Protein AF-R1BG78-F1 (afdb_monomer)

Radius of gyration: 49.99 Å; Cα contacts (8 Å, |Δi|>4): 21; chains: 1; bounding box: 81×42×144 Å

pLDDT: mean 73.18, std 19.51, range [38.97, 98.62]

Solvent-accessible surface area (backbone atoms only — not comparable to full-atom values): 14019 Å² total; per-residue (Å²): 135,70,66,63,62,53,50,54,51,40,67,69,35,78,85,40,88,59,24,62,39,66,74,66,72,42,91,69,84,75,72,72,58,74,68,55,55,68,60,35,55,73,73,79,47,49,63,71,60,48,59,59,47,40,77,74,41,48,73,60,44,52,53,52,50,50,54,51,52,49,52,50,47,63,72,46,43,59,64,53,50,51,54,52,51,52,54,50,52,53,51,51,53,52,49,52,52,52,50,52,52,51,53,49,52,53,49,54,52,50,49,53,52,50,51,51,52,51,51,49,57,50,51,53,51,52,52,55,52,50,51,52,51,50,54,51,56,50,53,54,49,51,54,54,52,51,52,51,52,50,58,71,68,59,64,84,77,75,87,74,82,90,79,81,89,83,92,82,90,82,81,87,83,80,90,77,83,84,79,80,76,88,77,86,81,77,87,80,86,77,76,87,80,93,74,93,72,84,82,75,73,83,74,84,79,77,86,80,76,88,82,77,89,79,85,77,86,77,132

Sequence (219 aa):
GEGESDLLTILSDASSPQFCRYISGSSSTAVPSAGTCGWLDGRVIDQEQCQAEFCASGAEGYLTFIEELVAWMQRNALPFGAALSVIVLVQCVALANAWQLRRRFQQEGRELRARKRRKQRRDDRRHDDEIRRRRRREAERLRREEGRAYERTASPVQAAPDSDSTRAPTRTPTRTPTRTPTRTPTRTSTRSRAAGGEYVSPGVARAREARGDKVAMAV

Organism: Emiliania huxleyi (NCBI:txid2903)

Secondary structure (DSSP, 8-state):
--HHHHHHHHHH-TTSTTHHHHHH------PPPHHHHHHHTTTT--HHHHHHHHHHHHHHHHHHHHHHHHHHHHHHHHHHHHHHHHHHHHHHHHHHHHHHHHHHHHHHHHHHHHHHHHHHHHHHHHHHHHHHHHHHHHHHHHHHHHHHHHHHH-----------------------------------------------PPP----------------

Structure (mmCIF, N/CA/C/O backbone):
data_AF-R1BG78-F1
#
_entry.id   AF-R1BG78-F1
#
loop_
_atom_site.group_PDB
_atom_site.id
_atom_site.type_symbol
_atom_site.label_atom_id
_atom_site.label_alt_id
_atom_site.label_comp_id
_atom_site.label_asym_id
_atom_site.label_entity_id
_atom_site.label_seq_id
_atom_site.pdbx_PDB_ins_code
_atom_site.Cartn_x
_atom_site.Cartn_y
_atom_site.Cartn_z
_atom_site.occupancy
_atom_site.B_iso_or_equiv
_atom_site.auth_seq_id
_atom_site.auth_comp_id
_atom_site.auth_asym_id
_atom_site.auth_atom_id
_atom_site.pdbx_PDB_model_num
ATOM 1 N N . GLY A 1 1 ? -22.988 -37.093 52.681 1.00 49.66 1 GLY A N 1
ATOM 2 C CA . GLY A 1 1 ? -23.576 -35.762 52.474 1.00 49.66 1 GLY A CA 1
ATOM 3 C C . GLY A 1 1 ? -22.822 -34.724 53.272 1.00 49.66 1 GLY A C 1
ATOM 4 O O . GLY A 1 1 ? -23.447 -34.047 54.062 1.00 49.66 1 GLY A O 1
ATOM 5 N N . GLU A 1 2 ? -21.504 -34.614 53.076 1.00 56.28 2 GLU A N 1
ATOM 6 C CA . GLU A 1 2 ? -20.662 -33.616 53.767 1.00 56.28 2 GLU A CA 1
ATOM 7 C C . GLU A 1 2 ? -20.274 -32.438 52.852 1.00 56.28 2 GLU A C 1
ATOM 9 O O . GLU A 1 2 ? -19.983 -31.357 53.342 1.00 56.28 2 GLU A O 1
ATOM 14 N N . GLY A 1 3 ? -20.338 -32.596 51.522 1.00 60.78 3 GLY A N 1
ATOM 15 C CA . GLY A 1 3 ? -19.937 -31.538 50.581 1.00 60.78 3 GLY A CA 1
ATOM 16 C C . GLY A 1 3 ? -20.990 -30.457 50.302 1.00 60.78 3 GLY A C 1
ATOM 17 O O . GLY A 1 3 ? -20.638 -29.365 49.871 1.00 60.78 3 GLY A O 1
ATOM 18 N N . GLU A 1 4 ? -22.276 -30.730 50.537 1.00 63.47 4 GLU A N 1
ATOM 19 C CA . GLU A 1 4 ? -23.360 -29.778 50.231 1.00 63.47 4 GLU A CA 1
ATOM 20 C C . GLU A 1 4 ? -23.467 -28.671 51.291 1.00 63.47 4 GLU A C 1
ATOM 22 O O . GLU A 1 4 ? -23.704 -27.510 50.964 1.00 63.47 4 GLU A O 1
ATOM 27 N N . SER A 1 5 ? -23.187 -29.012 52.552 1.00 65.56 5 SER A N 1
ATOM 28 C CA . SER A 1 5 ? -23.088 -28.070 53.669 1.00 65.56 5 SER A CA 1
ATOM 29 C C . SER A 1 5 ? -21.889 -27.129 53.541 1.00 65.56 5 SER A C 1
ATOM 31 O O . SER A 1 5 ? -22.035 -25.935 53.797 1.00 65.56 5 SER A O 1
ATOM 33 N N . ASP A 1 6 ? -20.734 -27.618 53.080 1.00 71.94 6 ASP A N 1
ATOM 34 C CA . ASP A 1 6 ? -19.560 -26.766 52.835 1.00 71.94 6 ASP A CA 1
ATOM 35 C C . ASP A 1 6 ? -19.803 -25.797 51.676 1.00 71.94 6 ASP A C 1
ATOM 37 O O . ASP A 1 6 ? -19.424 -24.630 51.749 1.00 71.94 6 ASP A O 1
ATOM 41 N N . LEU A 1 7 ? -20.494 -26.243 50.625 1.00 75.19 7 LEU A N 1
ATOM 42 C CA . LEU A 1 7 ? -20.791 -25.406 49.467 1.00 75.19 7 LEU A CA 1
ATOM 43 C C . LEU A 1 7 ? -21.798 -24.302 49.815 1.00 75.19 7 LEU A C 1
ATOM 45 O O . LEU A 1 7 ? -21.575 -23.146 49.462 1.00 75.19 7 LEU A O 1
ATOM 49 N N . LEU A 1 8 ? -22.861 -24.624 50.559 1.00 76.31 8 LEU A N 1
ATOM 50 C CA . LEU A 1 8 ? -23.809 -23.626 51.067 1.00 76.31 8 LEU A CA 1
ATOM 51 C C . LEU A 1 8 ? -23.144 -22.630 52.024 1.00 76.31 8 LEU A C 1
ATOM 53 O O . LEU A 1 8 ? -23.441 -21.442 51.953 1.00 76.31 8 LEU A O 1
ATOM 57 N N . THR A 1 9 ? -22.206 -23.084 52.858 1.00 74.38 9 THR A N 1
ATOM 58 C CA . THR A 1 9 ? -21.464 -22.205 53.776 1.00 74.38 9 THR A CA 1
ATOM 59 C C . THR A 1 9 ? -20.536 -21.260 53.006 1.00 74.38 9 THR A C 1
ATOM 61 O O . THR A 1 9 ? -20.549 -20.054 53.243 1.00 74.38 9 THR A O 1
ATOM 64 N N . ILE A 1 10 ? -19.807 -21.773 52.007 1.00 70.06 10 ILE A N 1
ATOM 65 C CA . ILE A 1 10 ? -18.935 -20.978 51.126 1.00 70.06 10 ILE A CA 1
ATOM 66 C C . ILE A 1 10 ? -19.740 -19.981 50.280 1.00 70.06 10 ILE A C 1
ATOM 68 O O . ILE A 1 10 ? -19.273 -18.869 50.060 1.00 70.06 10 ILE A O 1
ATOM 72 N N . LEU A 1 11 ? -20.938 -20.353 49.813 1.00 75.25 11 LEU A N 1
ATOM 73 C CA . LEU A 1 11 ? -21.835 -19.452 49.079 1.00 75.25 11 LEU A CA 1
ATOM 74 C C . LEU A 1 11 ? -22.559 -18.449 49.987 1.00 75.25 11 LEU A C 1
ATOM 76 O O . LEU A 1 11 ? -22.993 -17.410 49.502 1.00 75.25 11 LEU A O 1
ATOM 80 N N . SER A 1 12 ? -22.699 -18.739 51.281 1.00 75.12 12 SER A N 1
ATOM 81 C CA . SER A 1 12 ? -23.271 -17.796 52.247 1.00 75.12 12 SER A CA 1
ATOM 82 C C . SER A 1 12 ? -22.264 -16.748 52.728 1.00 75.12 12 SER A C 1
ATOM 84 O O . SER A 1 12 ? -22.662 -15.650 53.107 1.00 75.12 12 SER A O 1
ATOM 86 N N . ASP A 1 13 ? -20.966 -17.060 52.671 1.00 69.88 13 ASP A N 1
ATOM 87 C CA . ASP A 1 13 ? -19.891 -16.143 53.034 1.00 69.88 13 ASP A CA 1
ATOM 88 C C . ASP A 1 13 ? -19.227 -15.542 51.785 1.00 69.88 13 ASP A C 1
ATOM 90 O O . ASP A 1 13 ? -18.273 -16.088 51.218 1.00 69.88 13 ASP A O 1
ATOM 94 N N . ALA A 1 14 ? -19.724 -14.368 51.386 1.00 65.75 14 ALA A N 1
ATOM 95 C CA . ALA A 1 14 ? -19.194 -13.589 50.267 1.00 65.75 14 ALA A CA 1
ATOM 96 C C . ALA A 1 14 ? -17.756 -13.086 50.495 1.00 65.75 14 ALA A C 1
ATOM 98 O O . ALA A 1 14 ? -17.073 -12.728 49.535 1.00 65.75 14 ALA A O 1
ATOM 99 N N . SER A 1 15 ? -17.277 -13.075 51.745 1.00 62.88 15 SER A N 1
ATOM 100 C CA . SER A 1 15 ? -15.892 -12.719 52.067 1.00 62.88 15 SER A CA 1
ATOM 101 C C . SER A 1 15 ? -14.922 -13.882 51.854 1.00 62.88 15 SER A C 1
ATOM 103 O O . SER A 1 15 ? -13.703 -13.683 51.814 1.00 62.88 15 SER A O 1
ATOM 105 N N . SER A 1 16 ? -15.444 -15.101 51.674 1.00 68.25 16 SER A N 1
ATOM 106 C CA . SER A 1 16 ? -14.598 -16.267 51.497 1.00 68.25 16 SER A CA 1
ATOM 107 C C . SER A 1 16 ? -13.833 -16.180 50.165 1.00 68.25 16 SER A C 1
ATOM 109 O O . SER A 1 16 ? -14.407 -15.903 49.107 1.00 68.25 16 SER A O 1
ATOM 111 N N . PRO A 1 17 ? -12.524 -16.488 50.148 1.00 65.56 17 PRO A N 1
ATOM 112 C CA . PRO A 1 17 ? -11.721 -16.438 48.923 1.00 65.56 17 PRO A CA 1
ATOM 113 C C . PRO A 1 17 ? -12.168 -17.468 47.871 1.00 65.56 17 PRO A C 1
ATOM 115 O O . PRO A 1 17 ? -11.753 -17.400 46.714 1.00 65.56 17 PRO A O 1
ATOM 118 N N . GLN A 1 18 ? -13.005 -18.436 48.261 1.00 68.31 18 GLN A N 1
ATOM 119 C CA . GLN A 1 18 ? -13.571 -19.447 47.370 1.00 68.31 18 GLN A CA 1
ATOM 120 C C . GLN A 1 18 ? -14.909 -19.015 46.753 1.00 68.31 18 GLN A C 1
ATOM 122 O O . GLN A 1 18 ? -15.284 -19.567 45.717 1.00 68.31 18 GLN A O 1
ATOM 127 N N . PHE A 1 19 ? -15.591 -18.008 47.309 1.00 69.50 19 PHE A N 1
ATOM 128 C CA . PHE A 1 19 ? -16.873 -17.507 46.806 1.00 69.50 19 PHE A CA 1
ATOM 129 C C . PHE A 1 19 ? -16.783 -17.083 45.333 1.00 69.50 19 PHE A C 1
ATOM 131 O O . PHE A 1 19 ? -17.491 -17.613 44.474 1.00 69.50 19 PHE A O 1
ATOM 138 N N . CYS A 1 20 ? -15.822 -16.211 45.002 1.00 64.31 20 CYS A N 1
ATOM 139 C CA . CYS A 1 20 ? -15.606 -15.734 43.632 1.00 64.31 20 CYS A CA 1
ATOM 140 C C . CYS A 1 20 ? -15.282 -16.867 42.650 1.00 64.31 20 CYS A C 1
ATOM 142 O O . CYS A 1 20 ? -15.668 -16.811 41.481 1.00 64.31 20 CYS A O 1
ATOM 144 N N . ARG A 1 21 ? -14.586 -17.910 43.111 1.00 66.88 21 ARG A N 1
ATOM 145 C CA . ARG A 1 21 ? -14.239 -19.073 42.287 1.00 66.88 21 ARG A CA 1
ATOM 146 C C . ARG A 1 21 ? -15.476 -19.904 41.946 1.00 66.88 21 ARG A C 1
ATOM 148 O O . ARG A 1 21 ? -15.614 -20.335 40.804 1.00 66.88 21 ARG A O 1
ATOM 155 N N . TYR A 1 22 ? -16.368 -20.103 42.915 1.00 69.38 22 TYR A N 1
ATOM 156 C CA . TYR A 1 22 ? -17.606 -20.857 42.722 1.00 69.38 22 TYR A CA 1
ATOM 157 C C . TYR A 1 22 ? -18.641 -20.096 41.887 1.00 69.38 22 TYR A C 1
ATOM 159 O O . TYR A 1 22 ? -19.239 -20.696 40.999 1.00 69.38 22 TYR A O 1
ATOM 167 N N . ILE A 1 23 ? -18.812 -18.785 42.101 1.00 66.44 23 ILE A N 1
ATOM 168 C CA . ILE A 1 23 ? -19.788 -17.986 41.338 1.00 66.44 23 ILE A CA 1
ATOM 169 C C . ILE A 1 23 ? -19.323 -17.712 39.905 1.00 66.44 23 ILE A C 1
ATOM 171 O O . ILE A 1 23 ? -20.115 -17.815 38.972 1.00 66.44 23 ILE A O 1
ATOM 175 N N . SER A 1 24 ? -18.046 -17.382 39.694 1.00 67.88 24 SER A N 1
ATOM 176 C CA . SER A 1 24 ? -17.564 -17.056 38.343 1.00 67.88 24 SER A CA 1
ATOM 177 C C . SER A 1 24 ? -17.370 -18.284 37.447 1.00 67.88 24 SER A C 1
ATOM 179 O O . SER A 1 24 ? -17.194 -18.129 36.239 1.00 67.88 24 SER A O 1
ATOM 181 N N . GLY A 1 25 ? -17.313 -19.495 38.021 1.00 64.31 25 GLY A N 1
ATOM 182 C CA . GLY A 1 25 ? -16.938 -20.723 37.307 1.00 64.31 25 GLY A CA 1
ATOM 183 C C . GLY A 1 25 ? -15.512 -20.700 36.730 1.00 64.31 25 GLY A C 1
ATOM 184 O O . GLY A 1 25 ? -15.090 -21.642 36.060 1.00 64.31 25 GLY A O 1
ATOM 185 N N . SER A 1 26 ? -14.756 -19.630 36.984 1.00 61.41 26 SER A N 1
ATOM 186 C CA . SER A 1 26 ? -13.396 -19.422 36.515 1.00 61.41 26 SER A CA 1
ATOM 187 C C . SER A 1 26 ? -12.424 -19.894 37.591 1.00 61.41 26 SER A C 1
ATOM 189 O O . SER A 1 26 ? -12.376 -19.360 38.697 1.00 61.41 26 SER A O 1
ATOM 191 N N . SER A 1 27 ? -11.570 -20.863 37.255 1.00 59.41 27 SER A N 1
ATOM 192 C CA . SER A 1 27 ? -10.418 -21.225 38.092 1.00 59.41 27 SER A CA 1
ATOM 193 C C . SER A 1 27 ? -9.288 -20.189 38.030 1.00 59.41 27 SER A C 1
ATOM 195 O O . SER A 1 27 ? -8.240 -20.394 38.641 1.00 59.41 27 SER A O 1
ATOM 197 N N . SER A 1 28 ? -9.456 -19.124 37.241 1.00 53.84 28 SER A N 1
ATOM 198 C CA . SER A 1 28 ? -8.432 -18.117 37.001 1.00 53.84 28 SER A CA 1
ATOM 199 C C . SER A 1 28 ? -8.538 -17.009 38.042 1.00 53.84 28 SER A C 1
ATOM 201 O O . SER A 1 28 ? -9.479 -16.220 38.036 1.00 53.84 28 SER A O 1
ATOM 203 N N . THR A 1 29 ? -7.536 -16.928 38.914 1.00 55.31 29 THR A N 1
ATOM 204 C CA . THR A 1 29 ? -7.311 -15.829 39.866 1.00 55.31 29 THR A CA 1
ATOM 205 C C . THR A 1 29 ? -6.583 -14.666 39.189 1.00 55.31 29 THR A C 1
ATOM 207 O O . THR A 1 29 ? -5.665 -14.082 39.764 1.00 55.31 29 THR A O 1
ATOM 210 N N . ALA A 1 30 ? -6.904 -14.386 37.923 1.00 51.00 30 ALA A N 1
ATOM 211 C CA . ALA A 1 30 ? -6.299 -13.289 37.186 1.00 51.00 30 ALA A CA 1
ATOM 212 C C . ALA A 1 30 ? -6.765 -11.976 37.817 1.00 51.00 30 ALA A C 1
ATOM 214 O O . ALA A 1 30 ? -7.844 -11.471 37.515 1.00 51.00 30 ALA A O 1
ATOM 215 N N . VAL A 1 31 ? -5.955 -11.463 38.742 1.00 55.66 31 VAL A N 1
ATOM 216 C CA . VAL A 1 31 ? -6.195 -10.178 39.385 1.00 55.66 31 VAL A CA 1
ATOM 217 C C . VAL A 1 31 ? -6.076 -9.116 38.290 1.00 55.66 31 VAL A C 1
ATOM 219 O O . VAL A 1 31 ? -5.034 -9.055 37.624 1.00 55.66 31 VAL A O 1
ATOM 222 N N . PRO A 1 32 ? -7.126 -8.316 38.036 1.00 58.31 32 PRO A N 1
ATOM 223 C CA . PRO A 1 32 ? -7.025 -7.219 37.088 1.00 58.31 32 PRO A CA 1
ATOM 224 C C . PRO A 1 32 ? -5.882 -6.287 37.507 1.00 58.31 32 PRO A C 1
ATOM 226 O O . PRO A 1 32 ? -5.549 -6.174 38.688 1.00 58.31 32 PRO A O 1
ATOM 229 N N . SER A 1 33 ? -5.236 -5.639 36.534 1.00 63.16 33 SER A N 1
ATOM 230 C CA . SER A 1 33 ? -4.136 -4.720 36.839 1.00 63.16 33 SER A CA 1
ATOM 231 C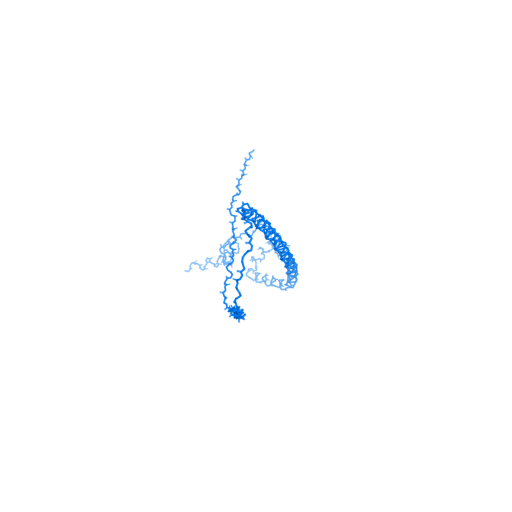 C . SER A 1 33 ? -4.620 -3.647 37.819 1.00 63.16 33 SER A C 1
ATOM 233 O O . SER A 1 33 ? -5.760 -3.194 37.710 1.00 63.16 33 SER A O 1
ATOM 235 N N . ALA A 1 34 ? -3.767 -3.222 38.758 1.00 57.31 34 ALA A N 1
ATOM 236 C CA . ALA A 1 34 ? -4.148 -2.287 39.825 1.00 57.31 34 ALA A CA 1
ATOM 237 C C . ALA A 1 34 ? -4.832 -1.001 39.305 1.00 57.31 34 ALA A C 1
ATOM 239 O O . ALA A 1 34 ? -5.704 -0.445 39.966 1.00 57.31 34 ALA A O 1
ATOM 240 N N . GLY A 1 35 ? -4.495 -0.565 38.084 1.00 53.41 35 GLY A N 1
ATOM 241 C CA . GLY A 1 35 ? -5.128 0.588 37.435 1.00 53.41 35 GLY A CA 1
ATOM 242 C C . GLY A 1 35 ? -6.570 0.359 36.964 1.00 53.41 35 GLY A C 1
ATOM 243 O O . GLY A 1 35 ? -7.298 1.325 36.770 1.00 53.41 35 GLY A O 1
ATOM 244 N N . THR A 1 36 ? -7.002 -0.891 36.794 1.00 58.19 36 THR A N 1
ATOM 245 C CA . THR A 1 36 ? -8.380 -1.224 36.403 1.00 58.19 36 THR A CA 1
ATOM 246 C C . THR A 1 36 ? -9.330 -1.004 37.576 1.00 58.19 36 THR A C 1
ATOM 248 O O . THR A 1 36 ? -10.356 -0.357 37.398 1.00 58.19 36 THR A O 1
ATOM 251 N N . CYS A 1 37 ? -8.962 -1.450 38.784 1.00 58.25 37 CYS A N 1
ATOM 252 C CA . CYS A 1 37 ? -9.764 -1.201 39.984 1.00 58.25 37 CYS A CA 1
ATOM 253 C C . CYS A 1 37 ? -9.865 0.302 40.270 1.00 58.25 37 CYS A C 1
ATOM 255 O O . CYS A 1 37 ? -10.971 0.808 40.383 1.00 58.25 37 CYS A O 1
ATOM 257 N N . GLY A 1 38 ? -8.751 1.044 40.226 1.00 60.34 38 GLY A N 1
ATOM 258 C CA . GLY A 1 38 ? -8.774 2.500 40.438 1.00 60.34 38 GLY A CA 1
ATOM 259 C C . GLY A 1 38 ? -9.542 3.300 39.374 1.00 60.34 38 GLY A C 1
ATOM 260 O O . GLY A 1 38 ? -9.946 4.429 39.628 1.00 60.34 38 GLY A O 1
ATOM 261 N N . TRP A 1 39 ? -9.763 2.742 38.178 1.00 66.81 39 TRP A N 1
ATOM 262 C CA . TRP A 1 39 ? -10.633 3.364 37.173 1.00 66.81 39 TRP A CA 1
ATOM 263 C C . TRP A 1 39 ? -12.122 3.098 37.437 1.00 66.81 39 TRP A C 1
ATOM 265 O O . TRP A 1 39 ? -12.955 3.935 37.082 1.00 66.81 39 TRP A O 1
ATOM 275 N N . LEU A 1 40 ? -12.459 1.948 38.032 1.00 58.19 40 LEU A N 1
ATOM 276 C CA . LEU A 1 40 ? -13.834 1.579 38.380 1.00 58.19 40 LEU A CA 1
ATOM 277 C C . LEU A 1 40 ? -14.316 2.208 39.696 1.00 58.19 40 LEU A C 1
ATOM 279 O O . LEU A 1 40 ? -15.490 2.588 39.745 1.00 58.19 40 LEU A O 1
ATOM 283 N N . ASP A 1 41 ? -13.414 2.351 40.676 1.00 61.94 41 ASP A N 1
ATOM 284 C CA . ASP A 1 41 ? -13.611 2.763 42.084 1.00 61.94 41 ASP A CA 1
ATOM 285 C C . ASP A 1 41 ? -14.035 4.239 42.268 1.00 61.94 41 ASP A C 1
ATOM 287 O O . ASP A 1 41 ? -13.512 4.992 43.074 1.00 61.94 41 ASP A O 1
ATOM 291 N N . GLY A 1 42 ? -14.950 4.709 41.427 1.00 60.00 42 GLY A N 1
ATOM 292 C CA . GLY A 1 42 ? -15.421 6.096 41.426 1.00 60.00 42 GLY A CA 1
ATOM 293 C C . GLY A 1 42 ? -16.170 6.503 40.160 1.00 60.00 42 GLY A C 1
ATOM 294 O O . GLY A 1 42 ? -16.743 7.589 40.102 1.00 60.00 42 GLY A O 1
ATOM 295 N N . ARG A 1 43 ? -16.188 5.651 39.124 1.00 63.75 43 ARG A N 1
ATOM 296 C CA . ARG A 1 43 ? -17.008 5.870 37.918 1.00 63.75 43 ARG A CA 1
ATOM 297 C C . ARG A 1 43 ? -18.205 4.947 37.798 1.00 63.75 43 ARG A C 1
ATOM 299 O O . ARG A 1 43 ? -19.165 5.333 37.136 1.00 63.75 43 ARG A O 1
ATOM 306 N N . VAL A 1 44 ? -18.113 3.734 38.335 1.00 60.53 44 VAL A N 1
ATOM 307 C CA . VAL A 1 44 ? -19.134 2.702 38.110 1.00 60.53 44 VAL A CA 1
ATOM 308 C C . VAL A 1 44 ? -19.574 2.061 39.418 1.00 60.53 44 VAL A C 1
ATOM 310 O O . VAL A 1 44 ? -20.763 1.818 39.576 1.00 60.53 44 VAL A O 1
ATOM 313 N N . ILE A 1 45 ? -18.648 1.793 40.343 1.00 60.09 45 ILE A N 1
ATOM 314 C CA . ILE A 1 45 ? -18.949 1.127 41.614 1.00 60.09 45 ILE A CA 1
ATOM 315 C C . ILE A 1 45 ? -18.029 1.710 42.682 1.00 60.09 45 ILE A C 1
ATOM 317 O O . ILE A 1 45 ? -16.818 1.731 42.484 1.00 60.09 45 ILE A O 1
ATOM 321 N N . ASP A 1 46 ? -18.603 2.183 43.781 1.00 65.06 46 ASP A N 1
ATOM 322 C CA . ASP A 1 46 ? -17.860 2.616 44.962 1.00 65.06 46 ASP A CA 1
ATOM 323 C C . ASP A 1 46 ? -17.598 1.376 45.829 1.00 65.06 46 ASP A C 1
ATOM 325 O O . ASP A 1 46 ? -18.537 0.702 46.270 1.00 65.06 46 ASP A O 1
ATOM 329 N N . GLN A 1 47 ? -16.332 0.974 45.960 1.00 62.44 47 GLN A N 1
ATOM 330 C CA . GLN A 1 47 ? -15.986 -0.345 46.487 1.00 62.44 47 GLN A CA 1
ATOM 331 C C . GLN A 1 47 ? -16.423 -0.529 47.949 1.00 62.44 47 GLN A C 1
ATOM 333 O O . GLN A 1 47 ? -16.863 -1.623 48.314 1.00 62.44 47 GLN A O 1
ATOM 338 N N . GLU A 1 48 ? -16.348 0.517 48.776 1.00 65.56 48 GLU A N 1
ATOM 339 C CA . GLU A 1 48 ? -16.778 0.451 50.181 1.00 65.56 48 GLU A CA 1
ATOM 340 C C . GLU A 1 48 ? -18.299 0.294 50.302 1.00 65.56 48 GLU A C 1
ATOM 342 O O . GLU A 1 48 ? -18.784 -0.535 51.076 1.00 65.56 48 GLU A O 1
ATOM 347 N N . GLN A 1 49 ? -19.056 1.027 49.485 1.00 60.19 49 GLN A N 1
ATOM 348 C CA . GLN A 1 49 ? -20.515 0.913 49.418 1.00 60.19 49 GLN A CA 1
ATOM 349 C C . GLN A 1 49 ? -20.948 -0.453 48.885 1.00 60.19 49 GLN A C 1
ATOM 351 O O . GLN A 1 49 ? -21.833 -1.086 49.457 1.00 60.19 49 GLN A O 1
ATOM 356 N N . CYS A 1 50 ? -20.259 -0.962 47.862 1.00 61.22 50 CYS A N 1
ATOM 357 C CA . CYS A 1 50 ? -20.513 -2.289 47.321 1.00 61.22 50 CYS A CA 1
ATOM 358 C C . CYS A 1 50 ? -20.267 -3.379 48.368 1.00 61.22 50 CYS A C 1
ATOM 360 O O . CYS A 1 50 ? -21.078 -4.287 48.487 1.00 61.22 50 CYS A O 1
ATOM 362 N N . GLN A 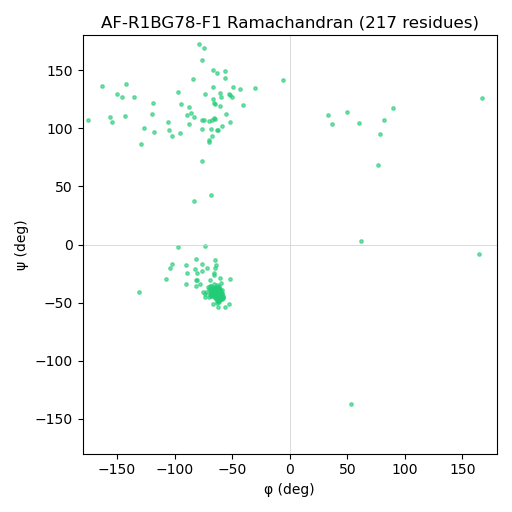1 51 ? -19.188 -3.315 49.151 1.00 61.47 51 GLN A N 1
ATOM 363 C CA . GLN A 1 51 ? -18.938 -4.320 50.192 1.00 61.47 51 GLN A CA 1
ATOM 364 C C . GLN A 1 51 ? -19.980 -4.267 51.317 1.00 61.47 51 GLN A C 1
ATOM 366 O O . GLN A 1 51 ? -20.397 -5.315 51.814 1.00 61.47 51 GLN A O 1
ATOM 371 N N . ALA A 1 52 ? -20.432 -3.069 51.693 1.00 60.38 52 ALA A N 1
ATOM 372 C CA . ALA A 1 52 ? -21.451 -2.890 52.722 1.00 60.38 52 ALA A CA 1
ATOM 373 C C . ALA A 1 52 ? -22.841 -3.370 52.263 1.00 60.38 52 ALA A C 1
ATOM 375 O O . ALA A 1 52 ? -23.524 -4.088 52.995 1.00 60.38 52 ALA A O 1
ATOM 376 N N . GLU A 1 53 ? -23.254 -3.018 51.044 1.00 59.25 53 GLU A N 1
ATOM 377 C CA . GLU A 1 53 ? -24.578 -3.354 50.515 1.00 59.25 53 GLU A CA 1
ATOM 378 C C . GLU A 1 53 ? -24.661 -4.777 49.963 1.00 59.25 53 GLU A C 1
ATOM 380 O O . GLU A 1 53 ? -25.719 -5.396 50.056 1.00 59.25 53 GLU A O 1
ATOM 385 N N . PHE A 1 54 ? -23.576 -5.351 49.436 1.00 54.28 54 PHE A N 1
ATOM 386 C CA . PHE A 1 54 ? -23.588 -6.718 48.898 1.00 54.28 54 PHE A CA 1
ATOM 387 C C . PHE A 1 54 ? -23.754 -7.766 50.005 1.00 54.28 54 PHE A C 1
ATOM 389 O O . PHE A 1 54 ? -24.476 -8.744 49.825 1.00 54.28 54 PHE A O 1
ATOM 396 N N . CYS A 1 55 ? -23.177 -7.529 51.187 1.00 54.72 55 CYS A N 1
ATOM 397 C CA . CYS A 1 55 ? -23.424 -8.359 52.369 1.00 54.72 55 CYS A CA 1
ATOM 398 C C . CYS A 1 55 ? -24.879 -8.269 52.867 1.00 54.72 55 CYS A C 1
ATOM 400 O O . CYS A 1 55 ? -25.367 -9.216 53.480 1.00 54.72 55 CYS A O 1
ATOM 402 N N . ALA A 1 56 ? -25.577 -7.159 52.599 1.00 55.72 56 ALA A N 1
ATOM 403 C CA . ALA A 1 56 ? -26.971 -6.960 52.999 1.00 55.72 56 ALA A CA 1
ATOM 404 C C . ALA A 1 56 ? -27.988 -7.439 51.942 1.00 55.72 56 ALA A C 1
ATOM 406 O O . ALA A 1 56 ? -29.061 -7.916 52.303 1.00 55.72 56 ALA A O 1
ATOM 407 N N . SER A 1 57 ? -27.661 -7.320 50.652 1.00 62.00 57 SER A N 1
ATOM 408 C CA . SER A 1 57 ? -28.562 -7.594 49.517 1.00 62.00 57 SER A CA 1
ATOM 409 C C . SER A 1 57 ? -28.322 -8.944 48.829 1.00 62.00 57 SER A C 1
ATOM 411 O O . SER A 1 57 ? -29.190 -9.431 48.102 1.00 62.00 57 SER A O 1
ATOM 413 N N . GLY A 1 58 ? -27.168 -9.581 49.055 1.00 67.19 58 GLY A N 1
ATOM 414 C CA . GLY A 1 58 ? -26.846 -10.903 48.520 1.00 67.19 58 GLY A CA 1
ATOM 415 C C . GLY A 1 58 ? -27.019 -11.010 46.997 1.00 67.19 58 GLY A C 1
ATOM 416 O O . GLY A 1 58 ? -26.644 -10.123 46.231 1.00 67.19 58 GLY A O 1
ATOM 417 N N . ALA A 1 59 ? -27.600 -12.123 46.540 1.00 67.56 59 ALA A N 1
ATOM 418 C CA . ALA A 1 59 ? -27.807 -12.398 45.115 1.00 67.56 59 ALA A CA 1
ATOM 419 C C . ALA A 1 59 ? -28.805 -11.439 44.429 1.00 67.56 59 ALA A C 1
ATOM 421 O O . ALA A 1 59 ? -28.713 -11.236 43.217 1.00 67.56 59 ALA A O 1
ATOM 422 N N . GLU A 1 60 ? -29.731 -10.823 45.172 1.00 71.75 60 GLU A N 1
ATOM 423 C CA . GLU A 1 60 ? -30.683 -9.849 44.615 1.00 71.75 60 GLU A CA 1
ATOM 424 C C . GLU A 1 60 ? -29.997 -8.526 44.242 1.00 71.75 60 GLU A C 1
ATOM 426 O O . GLU A 1 60 ? -30.297 -7.943 43.195 1.00 71.75 60 GLU A O 1
ATOM 431 N N . GLY A 1 61 ? -29.006 -8.091 45.030 1.00 70.69 61 GLY A N 1
ATOM 432 C CA . GLY A 1 61 ? -28.175 -6.930 44.695 1.00 70.69 61 GLY A CA 1
ATOM 433 C C . GLY A 1 61 ? -27.381 -7.138 43.403 1.00 70.69 61 GLY A C 1
ATOM 434 O O . GLY A 1 61 ? -27.302 -6.244 42.561 1.00 70.69 61 GLY A O 1
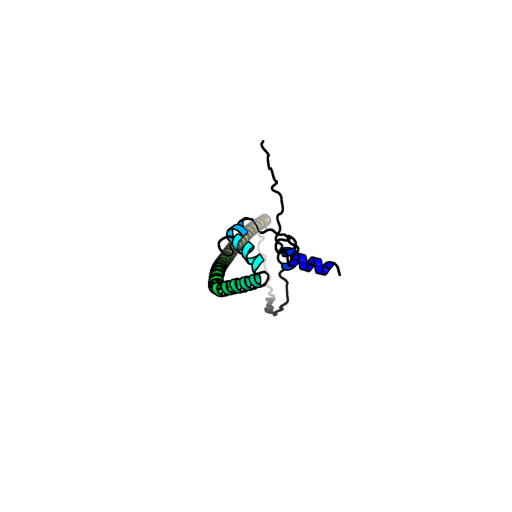ATOM 435 N N . TYR A 1 62 ? -26.869 -8.354 43.186 1.00 69.88 62 TYR A N 1
ATOM 436 C CA . TYR A 1 62 ? -26.160 -8.707 41.954 1.00 69.88 62 TYR A CA 1
ATOM 437 C C . TYR A 1 62 ? -27.054 -8.638 40.708 1.00 69.88 62 TYR A C 1
ATOM 439 O O . TYR A 1 62 ? -26.636 -8.108 39.678 1.00 69.88 62 TYR A O 1
ATOM 447 N N . LEU A 1 63 ? -28.285 -9.152 40.785 1.00 80.75 63 LEU A N 1
ATOM 448 C CA . LEU A 1 63 ? -29.228 -9.090 39.664 1.00 80.75 63 LEU A CA 1
ATOM 449 C C . LEU A 1 63 ? -29.613 -7.646 39.331 1.00 80.75 63 LEU A C 1
ATOM 451 O O . LEU A 1 63 ? -29.591 -7.270 38.161 1.00 80.75 63 LEU A O 1
ATOM 455 N N . THR A 1 64 ? -29.857 -6.824 40.352 1.00 77.94 64 THR A N 1
ATOM 456 C CA . THR A 1 64 ? -30.150 -5.392 40.181 1.00 77.94 64 THR A CA 1
ATOM 457 C C . THR A 1 64 ? -28.983 -4.665 39.506 1.00 77.94 64 THR A C 1
ATOM 459 O O . THR A 1 64 ? -29.180 -3.924 38.543 1.00 77.94 64 THR A O 1
ATOM 462 N N . PHE A 1 65 ? -27.748 -4.951 39.929 1.00 76.81 65 PHE A N 1
ATOM 463 C CA . PHE A 1 65 ? -26.544 -4.422 39.289 1.00 76.81 65 PHE A CA 1
ATOM 464 C C . PHE A 1 65 ? -26.427 -4.841 37.813 1.00 76.81 65 PHE A C 1
ATOM 466 O O . PHE A 1 65 ? -26.119 -4.014 36.953 1.00 76.81 65 PHE A O 1
ATOM 473 N N . ILE A 1 66 ? -26.690 -6.113 37.489 1.00 84.88 66 ILE A N 1
ATOM 474 C CA . ILE A 1 66 ? -26.669 -6.616 36.105 1.00 84.88 66 ILE A CA 1
ATOM 475 C C . ILE A 1 66 ? -27.718 -5.892 35.255 1.00 84.88 66 ILE A C 1
ATOM 477 O O . ILE A 1 66 ? -27.412 -5.465 34.140 1.00 84.88 66 ILE A O 1
ATOM 481 N N . GLU A 1 67 ? -28.941 -5.740 35.761 1.00 88.56 67 GLU A N 1
ATOM 482 C CA . GLU A 1 67 ? -30.023 -5.048 35.059 1.00 88.56 67 GLU A CA 1
ATOM 483 C C . GLU A 1 67 ? -29.675 -3.583 34.785 1.00 88.56 67 GLU A C 1
ATOM 485 O O . GLU A 1 67 ? -29.865 -3.096 33.666 1.00 88.56 67 GLU A O 1
ATOM 490 N N . GLU A 1 68 ? -29.088 -2.897 35.763 1.00 83.69 68 GLU A N 1
ATOM 491 C CA . GLU A 1 68 ? -28.680 -1.500 35.639 1.00 83.69 68 GLU A CA 1
ATOM 492 C C . GLU A 1 68 ? -27.501 -1.327 34.669 1.00 83.69 68 GLU A C 1
ATOM 494 O O . GLU A 1 68 ? -27.509 -0.429 33.819 1.00 83.69 68 GLU A O 1
ATOM 499 N N . LEU A 1 69 ? -26.536 -2.250 34.697 1.00 80.12 69 LEU A N 1
ATOM 500 C CA . LEU A 1 69 ? -25.409 -2.281 33.766 1.00 80.12 69 LEU A CA 1
ATOM 501 C C . LEU A 1 69 ? -25.866 -2.566 32.330 1.00 80.12 69 LEU A C 1
ATOM 503 O O . LEU A 1 69 ? -25.405 -1.913 31.388 1.00 80.12 69 LEU A O 1
ATOM 507 N N . VAL A 1 70 ? -26.804 -3.497 32.141 1.00 90.19 70 VAL A N 1
ATOM 508 C CA . VAL A 1 70 ? -27.403 -3.785 30.831 1.00 90.19 70 VAL A CA 1
ATOM 509 C C . VAL A 1 70 ? -28.212 -2.588 30.335 1.00 90.19 70 VAL A C 1
ATOM 511 O O . VAL A 1 70 ? -28.064 -2.199 29.176 1.00 90.19 70 VAL A O 1
ATOM 514 N N . ALA A 1 71 ? -29.013 -1.951 31.191 1.00 88.94 71 ALA A N 1
ATOM 515 C CA . ALA A 1 71 ? -29.770 -0.754 30.835 1.00 88.94 71 ALA A CA 1
ATOM 516 C C . ALA A 1 71 ? -28.843 0.410 30.447 1.00 88.94 71 ALA A C 1
ATOM 518 O O . ALA A 1 71 ? -29.090 1.107 29.458 1.00 88.94 71 ALA A O 1
ATOM 519 N N . TRP A 1 72 ? -27.738 0.595 31.171 1.00 87.56 72 TRP A N 1
ATOM 520 C CA . TRP A 1 72 ? -26.707 1.568 30.824 1.00 87.56 72 TRP A CA 1
ATOM 521 C C . TRP A 1 72 ? -26.058 1.248 29.473 1.00 87.56 72 TRP A C 1
ATOM 523 O O . TRP A 1 72 ? -25.913 2.137 28.628 1.00 87.56 72 TRP A O 1
ATOM 533 N N . MET A 1 73 ? -25.723 -0.020 29.226 1.00 88.25 73 MET A N 1
ATOM 534 C CA . MET A 1 73 ? -25.121 -0.461 27.969 1.00 88.25 73 MET A CA 1
ATOM 535 C C . MET A 1 73 ? -26.074 -0.255 26.789 1.00 88.25 73 MET A C 1
ATOM 537 O O . MET A 1 73 ? -25.655 0.242 25.749 1.00 88.25 73 MET A O 1
ATOM 541 N N . GLN A 1 74 ? -27.363 -0.556 26.956 1.00 90.81 74 GLN A N 1
ATOM 542 C CA . GLN A 1 74 ? -28.386 -0.333 25.933 1.00 90.81 74 GLN A CA 1
ATOM 543 C C . GLN A 1 74 ? -28.566 1.157 25.618 1.00 90.81 74 GLN A C 1
ATOM 545 O O . GLN A 1 74 ? -28.637 1.528 24.445 1.00 90.81 74 GLN A O 1
ATOM 550 N N . ARG A 1 75 ? -28.564 2.029 26.636 1.00 91.38 75 ARG A N 1
ATOM 551 C CA . ARG A 1 75 ? -28.645 3.489 26.442 1.00 91.38 75 ARG A CA 1
ATOM 552 C C . ARG A 1 75 ? -27.416 4.055 25.726 1.00 91.38 75 ARG A C 1
ATOM 554 O O . ARG A 1 75 ? -27.546 4.982 24.932 1.00 91.38 75 ARG A O 1
ATOM 561 N N . ASN A 1 76 ? -26.238 3.483 25.968 1.00 90.12 76 ASN A N 1
ATOM 562 C CA . ASN A 1 76 ? -24.979 3.941 25.376 1.00 90.12 76 ASN A CA 1
ATOM 563 C C . ASN A 1 76 ? -24.552 3.154 24.122 1.00 90.12 76 ASN A C 1
ATOM 565 O O . ASN A 1 76 ? -23.559 3.503 23.484 1.00 90.12 76 ASN A O 1
ATOM 569 N N . ALA A 1 77 ? -25.300 2.132 23.703 1.00 90.62 77 ALA A N 1
ATOM 570 C CA . ALA A 1 77 ? -24.949 1.318 22.540 1.00 90.62 77 ALA A CA 1
ATOM 571 C C . ALA A 1 77 ? -24.866 2.151 21.249 1.00 90.62 77 ALA A C 1
ATOM 573 O O . ALA A 1 77 ? -23.967 1.951 20.433 1.00 90.62 77 ALA A O 1
ATOM 574 N N . LEU A 1 78 ? -25.771 3.122 21.084 1.00 91.88 78 LEU A N 1
ATOM 575 C CA . LEU A 1 78 ? -25.804 4.015 19.924 1.00 91.88 78 LEU A CA 1
ATOM 576 C C . LEU A 1 78 ? -24.540 4.882 19.784 1.00 91.88 78 LEU A C 1
ATOM 578 O O . LEU A 1 78 ? -23.930 4.830 18.714 1.00 91.88 78 LEU A O 1
ATOM 582 N N . PRO A 1 79 ? -24.095 5.653 20.798 1.00 92.69 79 PRO A N 1
ATOM 583 C CA . PRO A 1 79 ? -22.876 6.449 20.667 1.00 92.69 79 PRO A CA 1
ATOM 584 C C . PRO A 1 79 ? -21.621 5.589 20.473 1.00 92.69 79 PRO A C 1
ATOM 586 O O . PRO A 1 79 ? -20.771 5.952 19.660 1.00 92.69 79 PRO A O 1
ATOM 589 N N . PHE A 1 80 ? -21.514 4.425 21.129 1.00 89.69 80 PHE A N 1
ATOM 590 C CA . PHE A 1 80 ? -20.395 3.505 20.888 1.00 89.69 80 PHE A CA 1
ATOM 591 C C . PHE A 1 80 ? -20.406 2.943 19.463 1.00 89.69 80 PHE A C 1
ATOM 593 O O . PHE A 1 80 ? -19.372 2.941 18.792 1.00 89.69 80 PHE A O 1
ATOM 600 N N . GLY A 1 81 ? -21.573 2.527 18.967 1.00 93.31 81 GLY A N 1
ATOM 601 C CA . GLY A 1 81 ? -21.741 2.073 17.589 1.00 93.31 81 GLY A CA 1
ATOM 602 C C . GLY A 1 81 ? -21.391 3.164 16.576 1.00 93.31 81 GLY A C 1
ATOM 603 O O . GLY A 1 81 ? -20.655 2.910 15.622 1.00 93.31 81 GLY A O 1
ATOM 604 N N . ALA A 1 82 ? -21.837 4.399 16.818 1.00 95.06 82 ALA A N 1
ATOM 605 C CA . ALA A 1 82 ? -21.508 5.550 15.985 1.00 95.06 82 ALA A CA 1
ATOM 606 C C . ALA A 1 82 ? -19.994 5.825 15.974 1.00 95.06 82 ALA A C 1
ATOM 608 O O . ALA A 1 82 ? -19.405 5.934 14.898 1.00 95.06 82 ALA A O 1
ATOM 609 N N . ALA A 1 83 ? -19.339 5.852 17.137 1.00 94.69 83 ALA A N 1
ATOM 610 C CA . ALA A 1 83 ? -17.895 6.059 17.235 1.00 94.69 83 ALA A CA 1
ATOM 611 C C . ALA A 1 83 ? -17.099 4.974 16.488 1.00 94.69 83 ALA A C 1
ATOM 613 O O . ALA A 1 83 ? -16.208 5.288 15.694 1.00 94.69 83 ALA A O 1
ATOM 614 N N . LEU A 1 84 ? -17.461 3.700 16.672 1.00 95.75 84 LEU A N 1
ATOM 615 C CA . LEU A 1 84 ? -16.836 2.585 15.956 1.00 95.75 84 LEU A CA 1
ATOM 616 C C . LEU A 1 84 ? -17.070 2.674 14.444 1.00 95.75 84 LEU A C 1
ATOM 618 O O . LEU A 1 84 ? -16.144 2.437 13.668 1.00 95.75 84 LEU A O 1
ATOM 622 N N . SER A 1 85 ? -18.268 3.075 14.010 1.00 97.25 85 SER A N 1
ATOM 623 C CA . SER A 1 85 ? -18.575 3.246 12.586 1.00 97.25 85 SER A CA 1
ATOM 624 C C . SER A 1 85 ? -17.700 4.319 11.928 1.00 97.25 85 SER A C 1
ATOM 626 O O . SER A 1 85 ? -17.180 4.098 10.834 1.00 97.25 85 SER A O 1
ATOM 628 N N . VAL A 1 86 ? -17.447 5.438 12.617 1.00 97.81 86 VAL A N 1
ATOM 629 C CA . VAL A 1 86 ? -16.557 6.505 12.136 1.00 97.81 86 VAL A CA 1
ATOM 630 C C . VAL A 1 86 ? -15.126 5.991 12.001 1.00 97.81 86 VAL A C 1
ATOM 632 O O . VAL A 1 86 ? -14.484 6.230 10.979 1.00 97.81 86 VAL A O 1
ATOM 635 N N . ILE A 1 87 ? -14.635 5.235 12.986 1.00 97.81 87 ILE A N 1
ATOM 636 C CA . ILE A 1 87 ? -13.294 4.637 12.933 1.00 97.81 87 ILE A CA 1
ATOM 637 C C . ILE A 1 87 ? -13.169 3.705 11.723 1.00 97.81 87 ILE A C 1
ATOM 639 O O . ILE A 1 87 ? -12.197 3.800 10.971 1.00 97.81 87 ILE A O 1
ATOM 643 N N . VAL A 1 88 ? -14.157 2.836 11.497 1.00 98.19 88 VAL A N 1
ATOM 644 C CA . VAL A 1 88 ? -14.166 1.927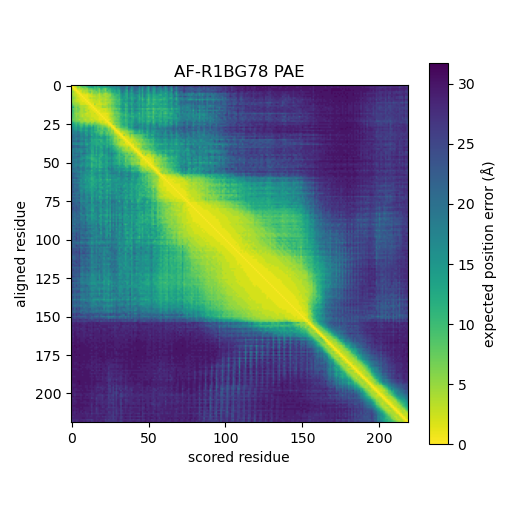 10.342 1.00 98.19 88 VAL A CA 1
ATOM 645 C C . VAL A 1 88 ? -14.199 2.709 9.029 1.00 98.19 88 VAL A C 1
ATOM 647 O O . VAL A 1 88 ? -13.426 2.400 8.125 1.00 98.19 88 VAL A O 1
ATOM 650 N N . LEU A 1 89 ? -15.012 3.765 8.926 1.00 98.00 89 LEU A N 1
ATOM 651 C CA . LEU A 1 89 ? -15.058 4.621 7.737 1.00 98.00 89 LEU A CA 1
ATOM 652 C C . LEU A 1 89 ? -13.703 5.276 7.445 1.00 98.00 89 LEU A C 1
ATOM 654 O O . LEU A 1 89 ? -13.243 5.245 6.302 1.00 98.00 89 LEU A O 1
ATOM 658 N N . VAL A 1 90 ? -13.026 5.807 8.467 1.00 98.06 90 VAL A N 1
ATOM 659 C CA . VAL A 1 90 ? -11.677 6.378 8.324 1.00 98.06 90 VAL A CA 1
ATOM 660 C C . VAL A 1 90 ? -10.689 5.319 7.828 1.00 98.06 90 VAL A C 1
ATOM 662 O O . VAL A 1 90 ? -9.921 5.583 6.899 1.00 98.06 90 VAL A O 1
ATOM 665 N N . GLN A 1 91 ? -10.740 4.101 8.377 1.00 97.88 91 GLN A N 1
ATOM 666 C CA . GLN A 1 91 ? -9.896 2.999 7.909 1.00 97.88 91 GLN A CA 1
ATOM 667 C C . GLN A 1 91 ? -10.206 2.600 6.457 1.00 97.88 91 GLN A C 1
ATOM 669 O O . GLN A 1 91 ? -9.281 2.388 5.670 1.00 97.88 91 GLN A O 1
ATOM 674 N N . CYS A 1 92 ? -11.480 2.561 6.058 1.00 98.06 92 CYS A N 1
ATOM 675 C CA . CYS A 1 92 ? -11.880 2.280 4.679 1.00 98.06 92 CYS A CA 1
ATOM 676 C C . CYS A 1 92 ? -11.354 3.338 3.698 1.00 98.06 92 CYS A C 1
ATOM 678 O O . CYS A 1 92 ? -10.818 2.981 2.646 1.00 98.06 92 CYS A O 1
ATOM 680 N N . VAL A 1 93 ? -11.449 4.627 4.044 1.00 98.25 93 VAL A N 1
ATOM 681 C CA . VAL A 1 93 ? -10.913 5.726 3.221 1.00 98.25 93 VAL A CA 1
ATOM 682 C C . VAL A 1 93 ? -9.390 5.623 3.102 1.00 98.25 93 VAL A C 1
ATOM 684 O O . VAL A 1 93 ? -8.848 5.731 1.999 1.00 98.25 93 VAL A O 1
ATOM 687 N N . ALA A 1 94 ? -8.688 5.348 4.204 1.00 97.81 94 ALA A N 1
ATOM 688 C CA . ALA A 1 94 ? -7.239 5.157 4.191 1.00 97.81 94 ALA A CA 1
ATOM 689 C C . ALA A 1 94 ? -6.820 3.981 3.289 1.00 97.81 94 ALA A C 1
ATOM 691 O O . ALA A 1 94 ? -5.898 4.117 2.479 1.00 97.81 94 ALA A O 1
ATOM 692 N N . LEU A 1 95 ? -7.530 2.849 3.364 1.00 98.00 95 LEU A N 1
ATOM 693 C CA . LEU A 1 95 ? -7.290 1.685 2.507 1.00 98.00 95 LEU A CA 1
ATOM 694 C C . LEU A 1 95 ? -7.570 1.983 1.031 1.00 98.00 95 LEU A C 1
ATOM 696 O O . LEU A 1 95 ? -6.776 1.591 0.174 1.00 98.00 95 LEU A O 1
ATOM 700 N N . ALA A 1 96 ? -8.652 2.700 0.721 1.00 97.94 96 ALA A N 1
ATOM 701 C CA . ALA A 1 96 ? -8.973 3.106 -0.645 1.00 97.94 96 ALA A CA 1
ATOM 702 C C . ALA A 1 96 ? -7.873 4.004 -1.236 1.00 97.94 96 ALA A C 1
ATOM 704 O O . ALA A 1 96 ? -7.396 3.747 -2.346 1.00 97.94 96 ALA A O 1
ATOM 705 N N . ASN A 1 97 ? -7.398 4.987 -0.465 1.00 97.81 97 ASN A N 1
ATOM 706 C CA . ASN A 1 97 ? -6.306 5.876 -0.863 1.00 97.81 97 ASN A CA 1
ATOM 707 C C . ASN A 1 97 ? -4.995 5.106 -1.081 1.00 97.81 97 ASN A C 1
ATOM 709 O O . ASN A 1 97 ? -4.347 5.257 -2.121 1.00 97.81 97 ASN A O 1
ATOM 713 N N . ALA A 1 98 ? -4.626 4.221 -0.150 1.00 97.69 98 ALA A N 1
ATOM 714 C CA . ALA A 1 98 ? -3.437 3.380 -0.275 1.00 97.69 98 ALA A CA 1
ATOM 715 C C . ALA A 1 98 ? -3.521 2.453 -1.499 1.00 97.69 98 ALA A C 1
ATOM 717 O O . ALA A 1 98 ? -2.542 2.267 -2.229 1.00 97.69 98 ALA A O 1
ATOM 718 N N . TRP A 1 99 ? -4.703 1.898 -1.768 1.00 97.88 99 TRP A N 1
ATOM 719 C CA . TRP A 1 99 ? -4.928 1.036 -2.921 1.00 97.88 99 TRP A CA 1
ATOM 720 C C . TRP A 1 99 ? -4.847 1.799 -4.243 1.00 97.88 99 TRP A C 1
ATOM 722 O O . TRP A 1 99 ? -4.221 1.319 -5.195 1.00 97.88 99 TRP A O 1
ATOM 732 N N . GLN A 1 100 ? -5.414 3.005 -4.306 1.00 97.44 100 GLN A N 1
ATOM 733 C CA . GLN A 1 100 ? -5.318 3.867 -5.480 1.00 97.44 100 GLN A CA 1
ATOM 734 C C . GLN A 1 100 ? -3.866 4.277 -5.752 1.00 97.44 100 GLN A C 1
ATOM 736 O O . GLN A 1 100 ? -3.407 4.199 -6.896 1.00 97.44 100 GLN A O 1
ATOM 741 N N . LEU A 1 101 ? -3.115 4.636 -4.709 1.00 97.12 101 LEU A N 1
ATOM 742 C CA . LEU A 1 101 ? -1.702 4.984 -4.820 1.00 97.12 101 LEU A CA 1
ATOM 743 C C . LEU A 1 101 ? -0.868 3.790 -5.309 1.00 97.12 101 LEU A C 1
ATOM 745 O O . LEU A 1 101 ? -0.078 3.915 -6.247 1.00 97.12 101 LEU A O 1
ATOM 749 N N . ARG A 1 102 ? -1.114 2.595 -4.759 1.00 96.94 102 ARG A N 1
ATOM 750 C CA . ARG A 1 102 ? -0.478 1.352 -5.219 1.00 96.94 102 ARG A CA 1
ATOM 751 C C . ARG A 1 102 ? -0.772 1.074 -6.692 1.00 96.94 102 ARG A C 1
ATOM 753 O O . ARG A 1 102 ? 0.133 0.681 -7.428 1.00 96.94 102 ARG A O 1
ATOM 760 N N . ARG A 1 103 ? -2.015 1.279 -7.141 1.00 96.88 103 ARG A N 1
ATOM 761 C CA . ARG A 1 103 ? -2.392 1.125 -8.556 1.00 96.88 103 ARG A CA 1
ATOM 762 C C . ARG A 1 103 ? -1.615 2.087 -9.455 1.00 96.88 103 ARG A C 1
ATOM 764 O O . ARG A 1 103 ? -1.111 1.642 -10.485 1.00 96.88 103 ARG A O 1
ATOM 771 N N . ARG A 1 104 ? -1.455 3.354 -9.055 1.00 96.62 104 ARG A N 1
ATOM 772 C CA . ARG A 1 104 ? -0.663 4.340 -9.813 1.00 96.62 104 ARG A CA 1
ATOM 773 C C . ARG A 1 104 ? 0.808 3.940 -9.920 1.00 96.62 104 ARG A C 1
ATOM 775 O O . ARG A 1 104 ? 1.322 3.840 -11.030 1.00 96.62 104 ARG A O 1
ATOM 782 N N . PHE A 1 105 ? 1.448 3.565 -8.813 1.00 96.81 105 PHE A N 1
ATOM 783 C CA . PHE A 1 105 ? 2.841 3.100 -8.847 1.00 96.81 105 PHE A CA 1
ATOM 784 C C . PHE A 1 105 ? 3.035 1.843 -9.701 1.00 96.81 105 PHE A C 1
ATOM 786 O O . PHE A 1 105 ? 4.047 1.690 -10.388 1.00 96.81 105 PHE A O 1
ATOM 793 N N . GLN A 1 106 ? 2.061 0.930 -9.705 1.00 95.69 106 GLN A N 1
ATOM 794 C CA . GLN A 1 106 ? 2.110 -0.229 -10.593 1.00 95.69 106 GLN A CA 1
ATOM 795 C C . GLN A 1 106 ? 2.005 0.160 -12.071 1.00 95.69 106 GLN A C 1
ATOM 797 O O . GLN A 1 106 ? 2.667 -0.467 -12.902 1.00 95.69 106 GLN A O 1
ATOM 802 N N . GLN A 1 107 ? 1.199 1.166 -12.413 1.00 96.00 107 GLN A N 1
ATOM 803 C CA . GLN A 1 107 ? 1.097 1.678 -13.780 1.00 96.00 107 GLN A CA 1
ATOM 804 C C . GLN A 1 107 ? 2.408 2.341 -14.217 1.00 96.00 107 GLN A C 1
ATOM 806 O O . GLN A 1 107 ? 2.987 1.923 -15.221 1.00 96.00 107 GLN A O 1
ATOM 811 N N . GLU A 1 108 ? 2.951 3.256 -13.416 1.00 96.31 108 GLU A N 1
ATOM 812 C CA . GLU A 1 108 ? 4.232 3.919 -13.697 1.00 96.31 108 GLU A CA 1
ATOM 813 C C . GLU A 1 108 ? 5.387 2.913 -13.812 1.00 96.31 108 GLU A C 1
ATOM 815 O O . GLU A 1 108 ? 6.210 2.976 -14.730 1.00 96.31 108 GLU A O 1
ATOM 820 N N . GLY A 1 109 ? 5.412 1.899 -12.940 1.00 96.44 109 GLY A N 1
ATOM 821 C CA . GLY A 1 109 ? 6.391 0.817 -13.005 1.00 96.44 109 GLY A CA 1
ATOM 822 C C . GLY A 1 109 ? 6.296 -0.003 -14.298 1.00 96.44 109 GLY A C 1
ATOM 823 O O . GLY A 1 109 ? 7.324 -0.391 -14.865 1.00 96.44 109 GLY A O 1
ATOM 824 N N . ARG A 1 110 ? 5.082 -0.253 -14.808 1.00 96.00 110 ARG A N 1
ATOM 825 C CA . ARG A 1 110 ? 4.873 -0.926 -16.104 1.00 96.00 110 ARG A CA 1
ATOM 826 C C . ARG A 1 110 ? 5.338 -0.050 -17.263 1.00 96.00 110 ARG A C 1
ATOM 828 O O . ARG A 1 110 ? 6.008 -0.562 -18.162 1.00 96.00 110 ARG A O 1
ATOM 835 N N . GLU A 1 111 ? 5.053 1.247 -17.227 1.00 96.88 111 GLU A N 1
ATOM 836 C CA . GLU A 1 111 ? 5.483 2.191 -18.260 1.00 96.88 111 GLU A CA 1
ATOM 837 C C . GLU A 1 111 ? 7.002 2.336 -18.322 1.00 96.88 111 GLU A C 1
ATOM 839 O O . GLU A 1 111 ? 7.586 2.244 -19.403 1.00 96.88 111 GLU A O 1
ATOM 844 N N . LEU A 1 112 ? 7.669 2.478 -17.176 1.00 97.19 112 LEU A N 1
ATOM 845 C CA . LEU A 1 112 ? 9.129 2.533 -17.103 1.00 97.19 112 LEU A CA 1
ATOM 846 C C . LEU A 1 112 ? 9.765 1.249 -17.645 1.00 97.19 112 LEU A C 1
ATOM 848 O O . LEU A 1 112 ? 10.713 1.310 -18.433 1.00 97.19 112 LEU A O 1
ATOM 852 N N . ARG A 1 113 ? 9.222 0.075 -17.295 1.00 95.62 113 ARG A N 1
ATOM 853 C CA . ARG A 1 113 ? 9.677 -1.214 -17.848 1.00 95.62 113 ARG A CA 1
ATOM 854 C C . ARG A 1 113 ? 9.444 -1.295 -19.359 1.00 95.62 113 ARG A C 1
ATOM 856 O O . ARG A 1 113 ? 10.324 -1.766 -20.079 1.00 95.62 113 ARG A O 1
ATOM 863 N N . ALA A 1 114 ? 8.309 -0.810 -19.861 1.00 96.94 114 ALA A N 1
ATOM 864 C CA . ALA A 1 114 ? 8.018 -0.767 -21.293 1.00 96.94 114 ALA A CA 1
ATOM 865 C C . ALA A 1 114 ? 8.966 0.185 -22.044 1.00 96.94 114 ALA A C 1
ATOM 867 O O . ALA A 1 114 ? 9.493 -0.184 -23.096 1.00 96.94 114 ALA A O 1
ATOM 868 N N . ARG A 1 115 ? 9.250 1.372 -21.490 1.00 97.38 115 ARG A N 1
ATOM 869 C CA . ARG A 1 115 ? 10.223 2.333 -22.036 1.00 97.38 115 ARG A CA 1
ATOM 870 C C . ARG A 1 115 ? 11.633 1.742 -22.069 1.00 97.38 115 ARG A C 1
ATOM 872 O O . ARG A 1 115 ? 12.268 1.789 -23.120 1.00 97.38 115 ARG A O 1
ATOM 879 N N . LYS A 1 116 ? 12.088 1.106 -20.980 1.00 97.44 116 LYS A N 1
ATOM 880 C CA . LYS A 1 116 ? 13.386 0.406 -20.929 1.00 97.44 116 LYS A CA 1
ATOM 881 C C . LYS A 1 116 ? 13.474 -0.697 -21.985 1.00 97.44 116 LYS A C 1
ATOM 883 O O . LYS A 1 116 ? 14.432 -0.723 -22.745 1.00 97.44 116 LYS A O 1
ATOM 888 N N . ARG A 1 117 ? 12.442 -1.540 -22.120 1.00 97.25 117 ARG A N 1
ATOM 889 C CA . ARG A 1 117 ? 12.382 -2.582 -23.165 1.00 97.25 117 ARG A CA 1
ATOM 890 C C . ARG A 1 117 ? 12.414 -2.004 -24.582 1.00 97.25 117 ARG A C 1
ATOM 892 O O . ARG A 1 117 ? 13.038 -2.591 -25.459 1.00 97.25 117 ARG A O 1
ATOM 899 N N . ARG A 1 118 ? 11.746 -0.871 -24.828 1.00 97.31 118 ARG A N 1
ATOM 900 C CA . ARG A 1 118 ? 11.786 -0.183 -26.131 1.00 97.31 118 ARG A CA 1
ATOM 901 C C . ARG A 1 118 ? 13.169 0.386 -26.431 1.00 97.31 118 ARG A C 1
ATOM 903 O O . ARG A 1 118 ? 13.613 0.262 -27.566 1.00 97.31 118 ARG A O 1
ATOM 910 N N . LYS A 1 119 ? 13.830 0.991 -25.439 1.00 98.06 119 LYS A N 1
ATOM 911 C CA . LYS A 1 119 ? 15.197 1.506 -25.582 1.00 98.06 119 LYS A CA 1
ATOM 912 C C . LYS A 1 119 ? 16.175 0.365 -25.859 1.00 98.06 119 LYS A C 1
ATOM 914 O O . LYS A 1 119 ? 16.826 0.399 -26.892 1.00 98.06 119 LYS A O 1
ATOM 919 N N . GLN A 1 120 ? 16.130 -0.693 -25.050 1.00 97.94 120 GLN A N 1
ATOM 920 C CA . GLN A 1 120 ? 16.946 -1.893 -25.243 1.00 97.94 120 GLN A CA 1
ATOM 921 C C . GLN A 1 120 ? 16.798 -2.455 -26.663 1.00 97.94 120 GLN A C 1
ATOM 923 O O . GLN A 1 120 ? 17.775 -2.577 -27.381 1.00 97.94 120 GLN A O 1
ATOM 928 N N . ARG A 1 121 ? 15.560 -2.663 -27.137 1.00 98.00 121 ARG A N 1
ATOM 929 C CA . ARG A 1 121 ? 15.308 -3.149 -28.506 1.00 98.00 121 ARG A CA 1
ATOM 930 C C . ARG A 1 121 ? 15.840 -2.224 -29.604 1.00 98.00 121 ARG A C 1
ATOM 932 O O . ARG A 1 121 ? 16.083 -2.692 -30.711 1.00 98.00 121 ARG A O 1
ATOM 939 N N . ARG A 1 122 ? 15.927 -0.912 -29.361 1.00 97.75 122 ARG A N 1
AT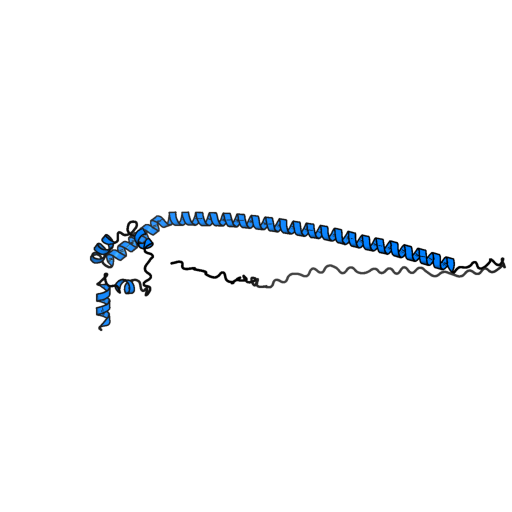OM 940 C CA . ARG A 1 122 ? 16.514 0.037 -30.320 1.00 97.75 122 ARG A CA 1
ATOM 941 C C . ARG A 1 122 ? 18.033 -0.073 -30.328 1.00 97.75 122 ARG A C 1
ATOM 943 O O . ARG A 1 122 ? 18.610 -0.034 -31.409 1.00 97.75 122 ARG A O 1
ATOM 950 N N . ASP A 1 123 ? 18.638 -0.222 -29.159 1.00 98.12 123 ASP A N 1
ATOM 951 C CA . ASP A 1 123 ? 20.085 -0.357 -29.008 1.00 98.12 123 ASP A CA 1
ATOM 952 C C . ASP A 1 123 ? 20.563 -1.697 -29.591 1.00 98.12 123 ASP A C 1
ATOM 954 O O . ASP A 1 123 ? 21.481 -1.701 -30.406 1.00 98.12 123 ASP A O 1
ATOM 958 N N . ASP A 1 124 ? 19.846 -2.795 -29.323 1.00 98.19 124 ASP A N 1
ATOM 959 C CA . ASP A 1 124 ? 20.110 -4.112 -29.921 1.00 98.19 124 ASP A CA 1
ATOM 960 C C . ASP A 1 124 ? 20.031 -4.050 -31.461 1.00 98.19 124 ASP A C 1
ATOM 962 O O . ASP A 1 124 ? 20.929 -4.513 -32.159 1.00 98.19 124 ASP A O 1
ATOM 966 N N . ARG A 1 125 ? 19.002 -3.389 -32.020 1.00 98.38 125 ARG A N 1
ATOM 967 C CA . ARG A 1 125 ? 18.882 -3.195 -33.480 1.00 98.38 125 ARG A CA 1
ATOM 968 C C . ARG A 1 125 ? 20.032 -2.374 -34.062 1.00 98.38 125 ARG A C 1
ATOM 970 O O . ARG A 1 125 ? 20.511 -2.695 -35.145 1.00 98.38 125 ARG A O 1
ATOM 977 N N . ARG A 1 126 ? 20.466 -1.313 -33.370 1.00 98.38 126 ARG A N 1
ATOM 978 C CA . ARG A 1 126 ? 21.621 -0.504 -33.799 1.00 98.38 126 ARG A CA 1
ATOM 979 C C . ARG A 1 126 ? 22.899 -1.335 -33.800 1.00 98.38 126 ARG A C 1
ATOM 981 O O . ARG A 1 126 ? 23.680 -1.221 -34.740 1.00 98.38 126 ARG A O 1
ATOM 988 N N . HIS A 1 127 ? 23.082 -2.170 -32.781 1.00 98.50 127 HIS A N 1
ATOM 989 C CA . HIS A 1 127 ? 24.222 -3.070 -32.676 1.00 98.50 127 HIS A CA 1
ATOM 990 C C . HIS A 1 127 ? 24.235 -4.102 -33.816 1.00 98.50 127 HIS A C 1
ATOM 992 O O . HIS A 1 127 ? 25.242 -4.242 -34.510 1.00 98.50 127 HIS A O 1
ATOM 998 N N . ASP A 1 128 ? 23.094 -4.739 -34.097 1.00 98.31 128 ASP A N 1
ATOM 999 C CA . ASP A 1 128 ? 22.947 -5.678 -35.217 1.00 98.31 128 ASP A CA 1
ATOM 1000 C C . ASP A 1 128 ? 23.240 -5.024 -36.577 1.00 98.31 128 ASP A C 1
ATOM 1002 O O . ASP A 1 128 ? 23.906 -5.613 -37.438 1.00 98.31 128 ASP A O 1
ATOM 1006 N N . ASP A 1 129 ? 22.751 -3.800 -36.793 1.00 98.44 129 ASP A N 1
ATOM 1007 C CA . ASP A 1 129 ? 23.000 -3.045 -38.022 1.00 98.44 129 ASP A CA 1
ATOM 1008 C C . ASP A 1 129 ? 24.483 -2.673 -38.171 1.00 98.44 129 ASP A C 1
ATOM 1010 O O . ASP A 1 129 ? 25.024 -2.727 -39.281 1.00 98.44 129 ASP A O 1
ATOM 1014 N N . GLU A 1 130 ? 25.170 -2.337 -37.076 1.00 98.62 130 GLU A N 1
ATOM 1015 C CA . GLU A 1 130 ? 26.613 -2.087 -37.086 1.00 98.62 130 GLU A CA 1
ATOM 1016 C C . GLU A 1 130 ? 27.397 -3.352 -37.461 1.00 98.62 130 GLU A C 1
ATOM 1018 O O . GLU A 1 130 ? 28.259 -3.297 -38.345 1.00 98.62 130 GLU A O 1
ATOM 1023 N N . ILE A 1 131 ? 27.053 -4.503 -36.872 1.00 98.56 131 ILE A N 1
ATOM 1024 C CA . ILE A 1 131 ? 27.666 -5.796 -37.209 1.00 98.56 131 ILE A CA 1
ATOM 1025 C C . ILE A 1 131 ? 27.480 -6.102 -38.699 1.00 98.56 131 ILE A C 1
ATOM 1027 O O . ILE A 1 131 ? 28.443 -6.456 -39.386 1.00 98.56 131 ILE A O 1
ATOM 1031 N N . ARG A 1 132 ? 26.270 -5.919 -39.246 1.00 98.31 132 ARG A N 1
ATOM 1032 C CA . ARG A 1 132 ? 26.022 -6.126 -40.685 1.00 98.31 132 ARG A CA 1
ATOM 1033 C C . ARG A 1 132 ? 26.858 -5.195 -41.555 1.00 98.31 132 ARG A C 1
ATOM 1035 O O . ARG A 1 132 ? 27.364 -5.631 -42.589 1.00 98.31 132 ARG A O 1
ATOM 1042 N N . ARG A 1 133 ? 27.017 -3.927 -41.163 1.00 98.31 133 ARG A N 1
ATOM 1043 C CA . ARG A 1 133 ? 27.857 -2.962 -41.892 1.00 98.31 133 ARG A CA 1
ATOM 1044 C C . ARG A 1 133 ? 29.328 -3.371 -41.876 1.00 98.31 133 ARG A C 1
ATOM 1046 O O . ARG A 1 133 ? 29.967 -3.289 -42.922 1.00 98.31 133 ARG A O 1
ATOM 1053 N N . ARG A 1 134 ? 29.855 -3.840 -40.739 1.00 98.44 134 ARG A N 1
ATOM 1054 C CA . ARG A 1 134 ? 31.232 -4.358 -40.644 1.00 98.44 134 ARG A CA 1
ATOM 1055 C C . ARG A 1 134 ? 31.437 -5.564 -41.558 1.00 98.44 134 ARG A C 1
ATOM 1057 O O . ARG A 1 134 ? 32.322 -5.519 -42.404 1.00 98.44 134 ARG A O 1
ATOM 1064 N N . ARG A 1 135 ? 30.535 -6.550 -41.502 1.00 98.25 135 ARG A N 1
ATOM 1065 C CA . ARG A 1 135 ? 30.587 -7.738 -42.374 1.00 98.25 135 ARG A CA 1
ATOM 1066 C C . ARG A 1 135 ? 30.530 -7.392 -43.864 1.00 98.25 135 ARG A C 1
ATOM 1068 O O . ARG A 1 135 ? 31.239 -7.999 -44.655 1.00 98.25 135 ARG A O 1
ATOM 1075 N N . ARG A 1 136 ? 29.721 -6.402 -44.266 1.00 98.31 136 ARG A N 1
ATOM 1076 C CA . ARG A 1 136 ? 29.698 -5.918 -45.663 1.00 98.31 136 ARG A CA 1
ATOM 1077 C C . ARG A 1 136 ? 31.034 -5.305 -46.079 1.00 98.31 136 ARG A C 1
ATOM 1079 O O . ARG A 1 136 ? 31.532 -5.630 -47.149 1.00 98.31 136 ARG A O 1
ATOM 1086 N N . ARG A 1 137 ? 31.627 -4.464 -45.225 1.00 98.12 137 ARG A N 1
ATOM 1087 C CA . ARG A 1 137 ? 32.942 -3.854 -45.483 1.00 98.12 137 ARG A CA 1
ATOM 1088 C C . ARG A 1 137 ? 34.048 -4.905 -45.576 1.00 98.12 137 ARG A C 1
ATOM 1090 O O . ARG A 1 137 ? 34.914 -4.785 -46.433 1.00 98.12 137 ARG A O 1
ATOM 1097 N N . GLU A 1 138 ? 34.022 -5.922 -44.719 1.00 98.38 138 GLU A N 1
ATOM 1098 C CA . GLU A 1 138 ? 34.964 -7.048 -44.769 1.00 98.38 138 GLU A CA 1
ATOM 1099 C C . GLU A 1 138 ? 34.789 -7.872 -46.049 1.00 98.38 138 GLU A C 1
ATOM 1101 O O . GLU A 1 138 ? 35.767 -8.120 -46.747 1.00 98.38 138 GLU A O 1
ATOM 1106 N N . ALA A 1 139 ? 33.554 -8.209 -46.431 1.00 98.19 139 ALA A N 1
ATOM 1107 C CA . ALA A 1 139 ? 33.279 -8.930 -47.674 1.00 98.19 139 ALA A CA 1
ATOM 1108 C C . ALA A 1 139 ? 33.720 -8.150 -48.927 1.00 98.19 139 ALA A C 1
ATOM 1110 O O . ALA A 1 139 ? 34.256 -8.733 -49.867 1.00 98.19 139 ALA A O 1
ATOM 1111 N N . GLU A 1 140 ? 33.531 -6.827 -48.953 1.00 98.12 140 GLU A N 1
ATOM 1112 C CA . GLU A 1 140 ? 34.026 -5.973 -50.041 1.00 98.12 140 GLU A CA 1
ATOM 1113 C C . GLU A 1 140 ? 35.557 -5.917 -50.095 1.00 98.12 140 GLU A C 1
ATOM 1115 O O . GLU A 1 140 ? 36.126 -5.899 -51.187 1.00 98.12 140 GLU A O 1
ATOM 1120 N N . ARG A 1 141 ? 36.235 -5.907 -48.939 1.00 97.88 141 ARG A N 1
ATOM 1121 C CA . ARG A 1 141 ? 37.702 -5.988 -48.876 1.00 97.88 141 ARG A CA 1
ATOM 1122 C C . ARG A 1 141 ? 38.202 -7.311 -49.443 1.00 97.88 141 ARG A C 1
ATOM 1124 O O . ARG A 1 141 ? 39.045 -7.278 -50.332 1.00 97.88 141 ARG A O 1
ATOM 1131 N N . LEU A 1 142 ? 37.611 -8.427 -49.016 1.00 98.12 142 LEU A N 1
ATOM 1132 C CA . LEU A 1 142 ? 37.947 -9.756 -49.527 1.00 98.12 142 LEU A CA 1
ATOM 1133 C C . LEU A 1 142 ? 37.741 -9.845 -51.045 1.00 98.12 142 LEU A C 1
ATOM 1135 O O . LEU A 1 142 ? 38.640 -10.284 -51.748 1.00 98.12 142 LEU A O 1
ATOM 1139 N N . ARG A 1 143 ? 36.625 -9.326 -51.583 1.00 97.25 143 ARG A N 1
ATOM 1140 C CA . ARG A 1 143 ? 36.394 -9.280 -53.042 1.00 97.25 143 ARG A CA 1
ATOM 1141 C C . ARG A 1 143 ? 37.432 -8.449 -53.799 1.00 97.25 143 ARG A C 1
ATOM 1143 O O . ARG A 1 143 ? 37.803 -8.800 -54.914 1.00 97.25 143 ARG A O 1
ATOM 1150 N N . ARG A 1 144 ? 37.891 -7.329 -53.230 1.00 96.81 144 ARG A N 1
ATOM 1151 C CA . ARG A 1 144 ? 38.953 -6.507 -53.839 1.00 96.81 144 ARG A CA 1
ATOM 1152 C C . ARG A 1 144 ? 40.308 -7.208 -53.799 1.00 96.81 144 ARG A C 1
ATOM 1154 O O . ARG A 1 144 ? 41.076 -7.076 -54.745 1.00 96.81 144 ARG A O 1
ATOM 1161 N N . GLU A 1 145 ? 40.611 -7.917 -52.718 1.00 97.19 145 GLU A N 1
ATOM 1162 C CA . GLU A 1 145 ? 41.836 -8.712 -52.594 1.00 97.19 145 GLU A CA 1
ATOM 1163 C C . GLU A 1 145 ? 41.834 -9.899 -53.558 1.00 97.19 145 GLU A C 1
ATOM 1165 O O . GLU A 1 145 ? 42.820 -10.101 -54.261 1.00 97.19 145 GLU A O 1
ATOM 1170 N N . GLU A 1 146 ? 40.712 -10.610 -53.668 1.00 96.12 146 GLU A N 1
ATOM 1171 C CA . GLU A 1 146 ? 40.517 -11.700 -54.625 1.00 96.12 146 GLU A CA 1
ATOM 1172 C C . GLU A 1 146 ? 40.653 -11.206 -56.073 1.00 96.12 146 GLU A C 1
ATOM 1174 O O . GLU A 1 146 ? 41.398 -11.793 -56.855 1.00 96.12 146 GLU A O 1
ATOM 1179 N N . GLY A 1 147 ? 40.037 -10.067 -56.414 1.00 93.94 147 GLY A N 1
ATOM 1180 C CA . GLY A 1 147 ? 40.196 -9.441 -57.731 1.00 93.94 147 GLY A CA 1
A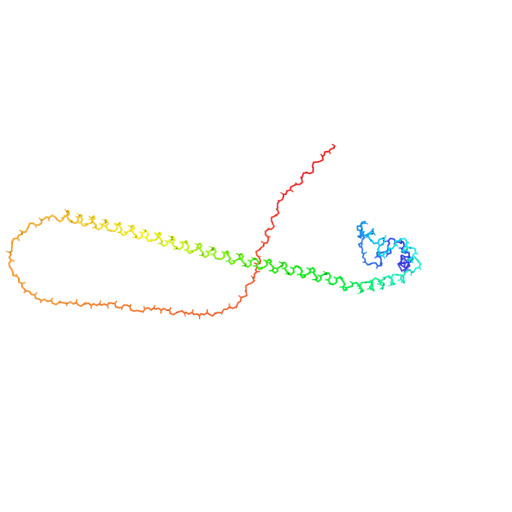TOM 1181 C C . GLY A 1 147 ? 41.652 -9.088 -58.058 1.00 93.94 147 GLY A C 1
ATOM 1182 O O . GLY A 1 147 ? 42.120 -9.367 -59.159 1.00 93.94 147 GLY A O 1
ATOM 1183 N N . ARG A 1 148 ? 42.408 -8.554 -57.088 1.00 93.69 148 ARG A N 1
ATOM 1184 C CA . ARG A 1 148 ? 43.849 -8.280 -57.255 1.00 93.69 148 ARG A CA 1
ATOM 1185 C C . ARG A 1 148 ? 44.687 -9.554 -57.372 1.00 93.69 148 ARG A C 1
ATOM 1187 O O . ARG A 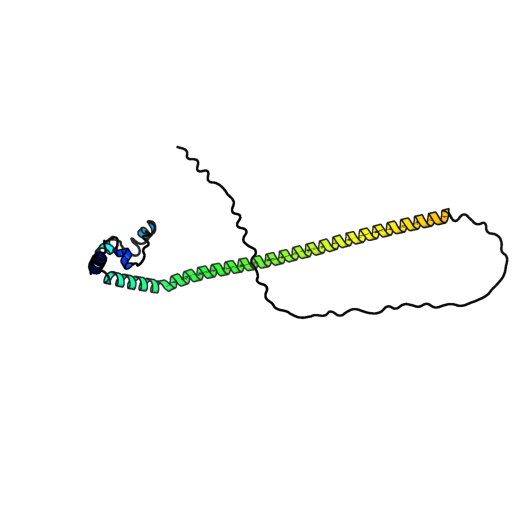1 148 ? 45.690 -9.555 -58.079 1.00 93.69 148 ARG A O 1
ATOM 1194 N N . ALA A 1 149 ? 44.324 -10.620 -56.659 1.00 91.62 149 ALA A N 1
ATOM 1195 C CA . ALA A 1 149 ? 45.004 -11.910 -56.756 1.00 91.62 149 ALA A CA 1
ATOM 1196 C C . ALA A 1 149 ? 44.786 -12.551 -58.136 1.00 91.62 149 ALA A C 1
ATOM 1198 O O . ALA A 1 149 ? 45.735 -13.061 -58.735 1.00 91.62 149 ALA A O 1
ATOM 1199 N N . TYR A 1 150 ? 43.564 -12.457 -58.668 1.00 89.56 150 TYR A N 1
ATOM 1200 C CA . TYR A 1 150 ? 43.250 -12.874 -60.032 1.00 89.56 150 TYR A CA 1
ATOM 1201 C C . TYR A 1 150 ? 44.055 -12.073 -61.066 1.00 89.56 150 TYR A C 1
ATOM 1203 O O . TYR A 1 150 ? 44.716 -12.658 -61.914 1.00 89.56 150 TYR A O 1
ATOM 1211 N N . GLU A 1 151 ? 44.104 -10.745 -60.953 1.00 86.62 151 GLU A N 1
ATOM 1212 C CA . GLU A 1 151 ? 44.872 -9.891 -61.874 1.00 86.62 151 GLU A CA 1
ATOM 1213 C C . GLU A 1 151 ? 46.386 -10.163 -61.821 1.00 86.62 151 GLU A C 1
ATOM 1215 O O . GLU A 1 151 ? 47.061 -10.147 -62.844 1.00 86.62 151 GLU A O 1
ATOM 1220 N N . ARG A 1 152 ? 46.931 -10.498 -60.643 1.00 85.06 152 ARG A N 1
ATOM 1221 C CA . ARG A 1 152 ? 48.345 -10.885 -60.498 1.00 85.06 152 ARG A CA 1
ATOM 1222 C C . ARG A 1 152 ? 48.663 -12.246 -61.131 1.00 85.06 152 ARG A C 1
ATOM 1224 O O . ARG A 1 152 ? 49.796 -12.466 -61.547 1.00 85.06 152 ARG A O 1
ATOM 1231 N N . THR A 1 153 ? 47.698 -13.165 -61.161 1.00 84.25 153 THR A N 1
ATOM 1232 C CA . THR A 1 153 ? 47.872 -14.510 -61.741 1.00 84.25 153 THR A CA 1
ATOM 1233 C C . THR A 1 153 ? 47.534 -14.557 -63.232 1.00 84.25 153 THR A C 1
ATOM 1235 O O . THR A 1 153 ? 48.104 -15.371 -63.957 1.00 84.25 153 THR A O 1
ATOM 1238 N N . ALA A 1 154 ? 46.696 -13.641 -63.721 1.00 73.81 154 ALA A N 1
ATOM 1239 C CA . ALA A 1 154 ? 46.429 -13.417 -65.137 1.00 73.81 154 ALA A CA 1
ATOM 1240 C C . ALA A 1 154 ? 47.587 -12.645 -65.806 1.00 73.81 154 ALA A C 1
ATOM 1242 O O . ALA A 1 154 ? 47.481 -11.466 -66.131 1.00 73.81 154 ALA A O 1
ATOM 1243 N N . SER A 1 155 ? 48.725 -13.313 -66.002 1.00 60.59 155 SER A N 1
ATOM 1244 C CA . SER A 1 155 ? 49.803 -12.819 -66.870 1.00 60.59 155 SER A CA 1
ATOM 1245 C C . SER A 1 155 ? 49.315 -12.706 -68.328 1.00 60.59 155 SER A C 1
ATOM 1247 O O . SER A 1 155 ? 48.471 -13.509 -68.741 1.00 60.59 155 SER A O 1
ATOM 1249 N N . PRO A 1 156 ? 49.813 -11.745 -69.131 1.00 58.41 156 PRO A N 1
ATOM 1250 C CA . PRO A 1 156 ? 49.304 -11.501 -70.472 1.00 58.41 156 PRO A CA 1
ATOM 1251 C C . PRO A 1 156 ? 49.694 -12.659 -71.391 1.00 58.41 156 PRO A C 1
ATOM 1253 O O . PRO A 1 156 ? 50.844 -12.786 -71.810 1.00 58.41 156 PRO A O 1
ATOM 1256 N N . VAL A 1 157 ? 48.719 -13.499 -71.736 1.00 58.84 157 VAL A N 1
ATOM 1257 C CA . VAL A 1 157 ? 48.822 -14.347 -72.923 1.00 58.84 157 VAL A CA 1
ATOM 1258 C C . VAL A 1 157 ? 48.854 -13.389 -74.112 1.00 58.84 157 VAL A C 1
ATOM 1260 O O . VAL A 1 157 ? 47.869 -12.709 -74.397 1.00 58.84 157 VAL A O 1
ATOM 1263 N N . GLN A 1 158 ? 50.027 -13.261 -74.731 1.00 51.91 158 GLN A N 1
ATOM 1264 C CA . GLN A 1 158 ? 50.240 -12.449 -75.922 1.00 51.91 158 GLN A CA 1
ATOM 1265 C C . GLN A 1 158 ? 49.212 -12.824 -76.992 1.00 51.91 158 GLN A C 1
ATOM 1267 O O . GLN A 1 158 ? 49.033 -13.998 -77.317 1.00 51.91 158 GLN A O 1
ATOM 1272 N N . ALA A 1 159 ? 48.537 -11.799 -77.513 1.00 50.31 159 ALA A N 1
ATOM 1273 C CA . ALA A 1 159 ? 47.613 -11.900 -78.627 1.00 50.31 159 ALA A CA 1
ATOM 1274 C C . ALA A 1 159 ? 48.318 -12.537 -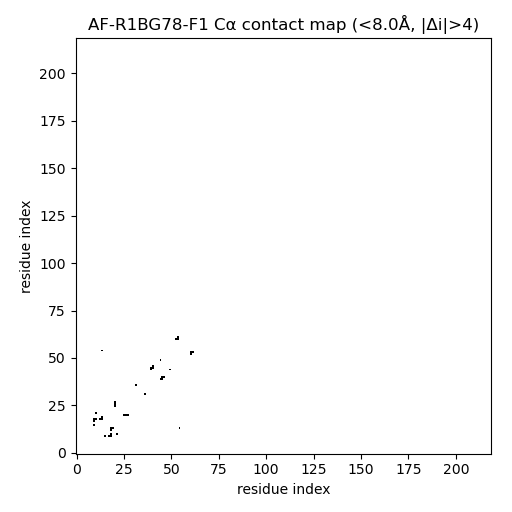79.835 1.00 50.31 159 ALA A C 1
ATOM 1276 O O . ALA A 1 159 ? 49.232 -11.946 -80.411 1.00 50.31 159 ALA A O 1
ATOM 1277 N N . ALA A 1 160 ? 47.893 -13.745 -80.200 1.00 54.22 160 ALA A N 1
ATOM 1278 C CA . ALA A 1 160 ? 48.165 -14.331 -81.505 1.00 54.22 160 ALA A CA 1
ATOM 1279 C C . ALA A 1 160 ? 47.111 -13.817 -82.505 1.00 54.22 160 ALA A C 1
ATOM 1281 O O . ALA A 1 160 ? 45.953 -13.647 -82.112 1.00 54.22 160 ALA A O 1
ATOM 1282 N N . PRO A 1 161 ? 47.493 -13.540 -83.763 1.00 51.78 161 PRO A N 1
ATOM 1283 C CA . PRO A 1 161 ? 46.601 -12.950 -84.745 1.00 51.78 161 PRO A CA 1
ATOM 1284 C C . PRO A 1 161 ? 45.600 -13.961 -85.308 1.00 51.78 161 PRO A C 1
ATOM 1286 O O . PRO A 1 161 ? 45.792 -15.178 -85.268 1.00 51.78 161 PRO A O 1
ATOM 1289 N N . ASP A 1 162 ? 44.538 -13.371 -85.841 1.00 48.88 162 ASP A N 1
ATOM 1290 C CA . ASP A 1 162 ? 43.350 -13.968 -86.423 1.00 48.88 162 ASP A CA 1
ATOM 1291 C C . ASP A 1 162 ? 43.619 -15.161 -87.348 1.00 48.88 162 ASP A C 1
ATOM 1293 O O . ASP A 1 162 ? 44.432 -15.108 -88.271 1.00 48.88 162 ASP A O 1
ATOM 1297 N N . SER A 1 163 ? 42.837 -16.222 -87.161 1.00 49.53 163 SER A N 1
ATOM 1298 C CA . SER A 1 163 ? 42.464 -17.101 -88.263 1.00 49.53 163 SER A CA 1
ATOM 1299 C C . SER A 1 163 ? 41.019 -17.564 -88.113 1.00 49.53 163 SER A C 1
ATOM 1301 O O . SER A 1 163 ? 40.494 -17.805 -87.029 1.00 49.53 163 SER A O 1
ATOM 1303 N N . ASP A 1 164 ? 40.394 -17.548 -89.274 1.00 46.28 164 ASP A N 1
ATOM 1304 C CA . ASP A 1 164 ? 38.986 -17.419 -89.579 1.00 46.28 164 ASP A CA 1
ATOM 1305 C C . ASP A 1 164 ? 38.153 -18.682 -89.292 1.00 46.28 164 ASP A C 1
ATOM 1307 O O . ASP A 1 164 ? 38.669 -19.793 -89.192 1.00 46.28 164 ASP A O 1
ATOM 1311 N N . SER A 1 165 ? 36.831 -18.497 -89.358 1.00 43.62 165 SER A N 1
ATOM 1312 C CA . SER A 1 165 ? 35.847 -19.523 -89.734 1.00 43.62 165 SER A CA 1
ATOM 1313 C C . SER A 1 165 ? 35.371 -20.537 -88.673 1.00 43.62 165 SER A C 1
ATOM 1315 O O . SER A 1 165 ? 35.979 -21.571 -88.415 1.00 43.62 165 SER A O 1
ATOM 1317 N N . THR A 1 166 ? 34.128 -20.382 -88.205 1.00 48.91 166 THR A N 1
ATOM 1318 C CA . THR A 1 166 ? 32.965 -21.100 -88.783 1.00 48.91 166 THR A CA 1
ATOM 1319 C C . THR A 1 166 ? 31.748 -20.976 -87.862 1.00 48.91 166 THR A C 1
ATOM 1321 O O . THR A 1 166 ? 31.751 -21.308 -86.680 1.00 48.91 166 THR A O 1
ATOM 1324 N N . ARG A 1 167 ? 30.666 -20.503 -88.473 1.00 53.47 167 ARG A N 1
ATOM 1325 C CA . ARG A 1 167 ? 29.323 -20.277 -87.943 1.00 53.47 167 ARG A CA 1
ATOM 1326 C C . ARG A 1 167 ? 28.579 -21.607 -87.745 1.00 53.47 167 ARG A C 1
ATOM 1328 O O . ARG A 1 167 ? 28.429 -22.353 -88.706 1.00 53.47 167 ARG A O 1
ATOM 1335 N N . ALA A 1 168 ? 27.995 -21.843 -86.569 1.00 50.53 168 ALA A N 1
ATOM 1336 C CA . ALA A 1 168 ? 26.858 -22.759 -86.416 1.00 50.53 168 ALA A CA 1
ATOM 1337 C C . ALA A 1 168 ? 25.940 -22.313 -85.254 1.00 50.53 168 ALA A C 1
ATOM 1339 O O . ALA A 1 168 ? 26.432 -22.058 -84.155 1.00 50.53 168 ALA A O 1
ATOM 1340 N N . PRO A 1 169 ? 24.614 -22.193 -85.465 1.00 67.81 169 PRO A N 1
ATOM 1341 C CA . PRO A 1 169 ? 23.667 -21.767 -84.438 1.00 67.81 169 PRO A CA 1
ATOM 1342 C C . PRO A 1 169 ? 23.007 -22.985 -83.786 1.00 67.81 169 PRO A C 1
ATOM 1344 O O . PRO A 1 169 ? 22.469 -23.820 -84.503 1.00 67.81 169 PRO A O 1
ATOM 1347 N N . THR A 1 170 ? 22.939 -23.096 -82.455 1.00 50.19 170 THR A N 1
ATOM 1348 C CA . THR A 1 170 ? 21.978 -24.014 -81.807 1.00 50.19 170 THR A CA 1
ATOM 1349 C C . THR A 1 170 ? 21.615 -23.577 -80.382 1.00 50.19 170 THR A C 1
ATOM 1351 O O . THR A 1 170 ? 22.384 -23.721 -79.444 1.00 50.19 170 THR A O 1
ATOM 1354 N N . ARG A 1 171 ? 20.388 -23.050 -80.293 1.00 45.56 171 ARG A N 1
ATOM 1355 C CA . ARG A 1 171 ? 19.314 -23.306 -79.311 1.00 45.56 171 ARG A CA 1
ATOM 1356 C C . ARG A 1 171 ? 19.616 -23.267 -77.800 1.00 45.56 171 ARG A C 1
ATOM 1358 O O . ARG A 1 171 ? 20.215 -24.159 -77.219 1.00 45.56 171 ARG A O 1
ATOM 1365 N N . THR A 1 172 ? 18.991 -22.260 -77.189 1.00 52.69 172 THR A N 1
ATOM 1366 C CA . THR A 1 172 ? 18.227 -22.241 -75.924 1.00 52.69 172 THR A CA 1
ATOM 1367 C C . THR A 1 172 ? 17.992 -23.590 -75.220 1.00 52.69 172 THR A C 1
ATOM 1369 O O . THR A 1 172 ? 17.560 -24.550 -75.857 1.00 52.69 172 THR A O 1
ATOM 1372 N N . PRO A 1 173 ? 18.067 -23.606 -73.875 1.00 56.84 173 PRO A N 1
ATOM 1373 C CA . PRO A 1 173 ? 16.840 -23.780 -73.082 1.00 56.84 173 PRO A CA 1
ATOM 1374 C C . PRO A 1 173 ? 16.769 -22.804 -71.888 1.00 56.84 173 PRO A C 1
ATOM 1376 O O . PRO A 1 173 ? 17.734 -22.551 -71.181 1.00 56.84 173 PRO A O 1
ATOM 1379 N N . THR A 1 174 ? 15.672 -22.058 -71.784 1.00 53.88 174 THR A N 1
ATOM 1380 C CA . THR A 1 174 ? 14.538 -22.324 -70.876 1.00 53.88 174 THR A CA 1
ATOM 1381 C C . THR A 1 174 ? 14.816 -21.899 -69.437 1.00 53.88 174 THR A C 1
ATOM 1383 O O . THR A 1 174 ? 15.348 -22.631 -68.610 1.00 53.88 174 THR A O 1
ATOM 1386 N N . ARG A 1 175 ? 14.358 -20.678 -69.141 1.00 53.25 175 ARG A N 1
ATOM 1387 C CA . ARG A 1 175 ? 14.056 -20.218 -67.788 1.00 53.25 175 ARG A CA 1
ATOM 1388 C C . ARG A 1 175 ? 12.972 -21.113 -67.188 1.00 53.25 175 ARG A C 1
ATOM 1390 O O . ARG A 1 175 ? 11.841 -21.086 -67.664 1.00 53.25 175 ARG A O 1
ATOM 1397 N N . THR A 1 176 ? 13.285 -21.780 -66.086 1.00 55.56 176 THR A N 1
ATOM 1398 C CA . THR A 1 176 ? 12.271 -22.284 -65.157 1.00 55.56 176 THR A CA 1
ATOM 1399 C C . THR A 1 176 ? 12.289 -21.397 -63.914 1.00 55.56 176 THR A C 1
ATOM 1401 O O . THR A 1 176 ? 13.222 -21.487 -63.117 1.00 55.56 176 THR A O 1
ATOM 1404 N N . PRO A 1 177 ? 11.309 -20.500 -63.717 1.00 59.84 177 PRO A N 1
ATOM 1405 C CA . PRO A 1 177 ? 11.109 -19.880 -62.420 1.00 59.84 177 PRO A CA 1
ATOM 1406 C C . PRO A 1 177 ? 10.428 -20.897 -61.501 1.00 59.84 177 PRO A C 1
ATOM 1408 O O . PRO A 1 177 ? 9.232 -21.162 -61.634 1.00 59.84 177 PRO A O 1
ATOM 1411 N N . THR A 1 178 ? 11.165 -21.446 -60.536 1.00 61.16 178 THR A N 1
ATOM 1412 C CA . THR A 1 178 ? 10.544 -22.156 -59.413 1.00 61.16 178 THR A CA 1
ATOM 1413 C C . THR A 1 178 ? 9.833 -21.127 -58.539 1.00 61.16 178 THR A C 1
ATOM 1415 O O . THR A 1 178 ? 10.403 -20.532 -57.626 1.00 61.16 178 THR A O 1
ATOM 1418 N N . ARG A 1 179 ? 8.559 -20.886 -58.855 1.00 51.12 179 ARG A N 1
ATOM 1419 C CA . ARG A 1 179 ? 7.588 -20.372 -57.896 1.00 51.12 179 ARG A CA 1
ATOM 1420 C C . ARG A 1 179 ? 7.395 -21.451 -56.836 1.00 51.12 179 ARG A C 1
ATOM 1422 O O . ARG A 1 179 ? 6.739 -22.452 -57.099 1.00 51.12 179 ARG A O 1
ATOM 1429 N N . THR A 1 180 ? 7.896 -21.204 -55.635 1.00 58.28 180 THR A N 1
ATOM 1430 C CA . THR A 1 180 ? 7.370 -21.847 -54.429 1.00 58.28 180 THR A CA 1
ATOM 1431 C C . THR A 1 180 ? 6.346 -20.891 -53.817 1.00 58.28 180 THR A C 1
ATOM 1433 O O . THR A 1 180 ? 6.738 -19.946 -53.131 1.00 58.28 180 THR A O 1
ATOM 1436 N N . PRO A 1 181 ? 5.036 -21.042 -54.078 1.00 66.12 181 PRO A N 1
ATOM 1437 C CA . PRO A 1 181 ? 4.039 -20.539 -53.152 1.00 66.12 181 PRO A CA 1
ATOM 1438 C C . PRO A 1 181 ? 3.910 -21.532 -51.990 1.00 66.12 181 PRO A C 1
ATOM 1440 O O . PRO A 1 181 ? 4.360 -22.673 -52.098 1.00 66.12 181 PRO A O 1
ATOM 1443 N N . THR A 1 182 ? 3.146 -21.140 -50.967 1.00 52.31 182 THR A N 1
ATOM 1444 C CA . THR A 1 182 ? 2.532 -22.047 -49.974 1.00 52.31 182 THR A CA 1
ATOM 1445 C C . THR A 1 182 ? 3.460 -22.293 -48.770 1.00 52.31 182 THR A C 1
ATOM 1447 O O . THR A 1 182 ? 4.541 -22.836 -48.909 1.00 52.31 182 THR A O 1
ATOM 1450 N N . ARG A 1 183 ? 3.134 -21.928 -47.528 1.00 49.66 183 ARG A N 1
ATOM 1451 C CA . ARG A 1 183 ? 1.832 -21.674 -46.909 1.00 49.66 183 ARG A CA 1
ATOM 1452 C C . ARG A 1 183 ? 2.046 -20.884 -45.619 1.00 49.66 183 ARG A C 1
ATOM 1454 O O . ARG A 1 183 ? 2.877 -21.249 -44.796 1.00 49.66 183 ARG A O 1
ATOM 1461 N N . THR A 1 184 ? 1.221 -19.871 -45.406 1.00 54.66 184 THR A N 1
ATOM 1462 C CA . THR A 1 184 ? 0.815 -19.446 -44.067 1.00 54.66 184 THR A CA 1
ATOM 1463 C C . THR A 1 184 ? -0.037 -20.559 -43.451 1.00 54.66 184 THR A C 1
ATOM 1465 O O . THR A 1 184 ? -1.048 -20.917 -44.058 1.00 54.66 184 THR A O 1
ATOM 1468 N N . PRO A 1 185 ? 0.284 -21.096 -42.262 1.00 66.25 185 PRO A N 1
ATOM 1469 C CA . PRO A 1 185 ? -0.732 -21.673 -41.411 1.00 66.25 185 PRO A CA 1
ATOM 1470 C C . PRO A 1 185 ? -1.335 -20.581 -40.531 1.00 66.25 185 PRO A C 1
ATOM 1472 O O . PRO A 1 185 ? -0.683 -19.899 -39.740 1.00 66.25 185 PRO A O 1
ATOM 1475 N N . THR A 1 186 ? -2.629 -20.439 -40.762 1.00 56.25 186 THR A N 1
ATOM 1476 C CA . THR A 1 186 ? -3.669 -19.869 -39.930 1.00 56.25 186 THR A CA 1
ATOM 1477 C C . THR A 1 186 ? -3.424 -20.026 -38.433 1.00 56.25 186 THR A C 1
ATOM 1479 O O . THR A 1 186 ? -3.124 -21.090 -37.902 1.00 56.25 186 THR A O 1
ATOM 1482 N N . ARG A 1 187 ? -3.660 -18.907 -37.763 1.00 48.78 187 ARG A N 1
ATOM 1483 C CA . ARG A 1 187 ? -3.897 -18.731 -36.340 1.00 48.78 187 ARG A CA 1
ATOM 1484 C C . ARG A 1 187 ? -5.010 -19.676 -35.857 1.00 48.78 187 ARG A C 1
ATOM 1486 O O . ARG A 1 187 ? -6.182 -19.387 -36.075 1.00 48.78 187 ARG A O 1
ATOM 1493 N N . THR A 1 188 ? -4.664 -20.748 -35.147 1.00 48.28 188 THR A N 1
ATOM 1494 C CA . THR A 1 188 ? -5.639 -21.483 -34.329 1.00 48.28 188 THR A CA 1
ATOM 1495 C C . THR A 1 188 ? -5.698 -20.845 -32.951 1.00 48.28 188 THR A C 1
ATOM 1497 O O . THR A 1 188 ? -4.808 -20.990 -32.118 1.00 48.28 188 THR A O 1
ATOM 1500 N N . SER A 1 189 ? -6.774 -20.093 -32.747 1.00 53.12 189 SER A N 1
ATOM 1501 C CA . SER A 1 189 ? -7.323 -19.792 -31.436 1.00 53.12 189 SER A CA 1
ATOM 1502 C C . SER A 1 189 ? -8.031 -21.046 -30.920 1.00 53.12 189 SER A C 1
ATOM 1504 O O . SER A 1 189 ? -9.123 -21.363 -31.381 1.00 53.12 189 SER A O 1
ATOM 1506 N N . THR A 1 190 ? -7.442 -21.720 -29.938 1.00 50.06 190 THR A N 1
ATOM 1507 C CA . THR A 1 190 ? -8.139 -22.647 -29.033 1.00 50.06 190 THR A CA 1
ATOM 1508 C C . THR A 1 190 ? -7.989 -22.046 -27.641 1.00 50.06 190 THR A C 1
ATOM 1510 O O . THR A 1 190 ? -6.898 -21.952 -27.095 1.00 50.06 190 THR A O 1
ATOM 1513 N N . ARG A 1 191 ? -9.006 -21.306 -27.199 1.00 41.88 191 ARG A N 1
ATOM 1514 C CA . ARG A 1 191 ? -10.066 -21.801 -26.312 1.00 41.88 191 ARG A CA 1
ATOM 1515 C C . ARG A 1 191 ? -9.503 -22.290 -24.977 1.00 41.88 191 ARG A C 1
ATOM 1517 O O . ARG A 1 191 ? -8.958 -23.377 -24.879 1.00 41.88 191 ARG A O 1
ATOM 1524 N N . SER A 1 192 ? -9.731 -21.443 -23.975 1.00 50.97 192 SER A N 1
ATOM 1525 C CA . SER A 1 192 ? -10.330 -21.784 -22.685 1.00 50.97 192 SER A CA 1
ATOM 1526 C C . SER A 1 192 ? -10.021 -23.176 -22.135 1.00 50.97 192 SER A C 1
ATOM 1528 O O . SER A 1 192 ? -10.597 -24.170 -22.577 1.00 50.97 192 SER A O 1
ATOM 1530 N N . ARG A 1 193 ? -9.254 -23.206 -21.044 1.00 43.44 193 ARG A N 1
ATOM 1531 C CA . ARG A 1 193 ? -9.591 -24.099 -19.942 1.00 43.44 193 ARG A CA 1
ATOM 1532 C C . ARG A 1 193 ? -9.286 -23.420 -18.614 1.00 43.44 193 ARG A C 1
ATOM 1534 O O . ARG A 1 193 ? -8.138 -23.167 -18.268 1.00 43.44 193 ARG A O 1
ATOM 1541 N N . ALA A 1 194 ? -10.368 -23.100 -17.916 1.00 52.47 194 ALA A N 1
ATOM 1542 C CA . ALA A 1 194 ? -10.388 -22.917 -16.483 1.00 52.47 194 ALA A CA 1
ATOM 1543 C C . ALA A 1 194 ? -9.953 -24.222 -15.798 1.00 52.47 194 ALA A C 1
ATOM 1545 O O . ALA A 1 194 ? -10.463 -25.290 -16.131 1.00 52.47 194 ALA A O 1
ATOM 1546 N N . ALA A 1 195 ? -9.012 -24.103 -14.871 1.00 45.91 195 ALA A N 1
ATOM 1547 C CA . ALA A 1 195 ? -8.811 -24.928 -13.680 1.00 45.91 195 ALA A CA 1
ATOM 1548 C C . ALA A 1 195 ? -7.648 -24.243 -12.945 1.00 45.91 195 ALA A C 1
ATOM 1550 O O . ALA A 1 195 ? -6.558 -24.113 -13.488 1.00 45.91 195 ALA A O 1
ATOM 1551 N N . GLY A 1 196 ? -7.905 -23.563 -11.833 1.00 51.28 196 GLY A N 1
ATOM 1552 C CA . GLY A 1 196 ? -7.790 -24.260 -10.556 1.00 51.28 196 GLY A CA 1
ATOM 1553 C C . GLY A 1 196 ? -6.311 -24.397 -10.207 1.00 51.28 196 GLY A C 1
ATOM 1554 O O . GLY A 1 196 ? -5.756 -25.482 -10.292 1.00 51.28 196 GLY A O 1
ATOM 1555 N N . GLY A 1 197 ? -5.666 -23.269 -9.911 1.00 38.97 197 GLY A N 1
ATOM 1556 C CA . GLY A 1 197 ? -4.303 -23.225 -9.401 1.00 38.97 197 GLY A CA 1
ATOM 1557 C C . GLY A 1 197 ? -4.319 -22.402 -8.129 1.00 38.97 197 GLY A C 1
ATOM 1558 O O . GLY A 1 197 ? -4.412 -21.175 -8.194 1.00 38.97 197 GLY A O 1
ATOM 1559 N N . GLU A 1 198 ? -4.314 -23.100 -6.997 1.00 48.66 198 GLU A N 1
ATOM 1560 C CA . GLU A 1 198 ? -4.051 -22.554 -5.672 1.00 48.66 198 GLU A CA 1
ATOM 1561 C C . GLU A 1 198 ? -2.912 -21.537 -5.733 1.00 48.66 198 GLU A C 1
ATOM 1563 O O . GLU A 1 198 ? -1.776 -21.846 -6.098 1.00 48.66 198 GLU A O 1
ATOM 1568 N N . TYR A 1 199 ? -3.222 -20.304 -5.344 1.00 43.56 199 TYR A N 1
ATOM 1569 C CA . TYR A 1 199 ? -2.206 -19.354 -4.932 1.00 43.56 199 TYR A CA 1
ATOM 1570 C C . TYR A 1 199 ? -1.651 -19.839 -3.589 1.00 43.56 199 TYR A C 1
ATOM 1572 O O . TYR A 1 199 ? -2.132 -19.459 -2.524 1.00 43.56 199 TYR A O 1
ATOM 1580 N N . VAL A 1 200 ? -0.633 -20.695 -3.643 1.00 54.94 200 VAL A N 1
ATOM 1581 C CA . VAL A 1 200 ? 0.252 -20.922 -2.502 1.00 54.94 200 VAL A CA 1
ATOM 1582 C C . VAL A 1 200 ? 1.036 -19.628 -2.297 1.00 54.94 200 VAL A C 1
ATOM 1584 O O . VAL A 1 200 ? 1.887 -19.248 -3.104 1.00 54.94 200 VAL A O 1
ATOM 1587 N N . SER A 1 201 ? 0.679 -18.911 -1.234 1.00 54.25 201 SER A N 1
ATOM 1588 C CA . SER A 1 201 ? 1.395 -17.741 -0.735 1.00 54.25 201 SER A CA 1
ATOM 1589 C C . SER A 1 201 ? 2.891 -18.047 -0.589 1.00 54.25 201 SER A C 1
ATOM 1591 O O . SER A 1 201 ? 3.239 -19.006 0.102 1.00 54.25 201 SER A O 1
ATOM 1593 N N . PRO A 1 202 ? 3.802 -17.243 -1.165 1.00 58.19 202 PRO A N 1
ATOM 1594 C CA . PRO A 1 202 ? 5.206 -17.336 -0.809 1.00 58.19 202 PRO A CA 1
ATOM 1595 C C . PRO A 1 202 ? 5.367 -16.899 0.648 1.00 58.19 202 PRO A C 1
ATOM 1597 O O . PRO A 1 202 ? 4.965 -15.801 1.042 1.00 58.19 202 PRO A O 1
ATOM 1600 N N . GLY A 1 203 ? 5.919 -17.821 1.432 1.00 43.56 203 GLY A N 1
ATOM 1601 C CA . GLY A 1 203 ? 6.160 -17.695 2.854 1.00 43.56 203 GLY A CA 1
ATOM 1602 C C . GLY A 1 203 ? 6.862 -16.395 3.222 1.00 43.56 203 GLY A C 1
ATOM 1603 O O . GLY A 1 203 ? 7.851 -15.978 2.619 1.00 43.56 203 GLY A O 1
ATOM 1604 N N . VAL A 1 204 ? 6.333 -15.787 4.276 1.00 48.66 204 VAL A N 1
ATOM 1605 C CA . VAL A 1 204 ? 7.018 -14.793 5.088 1.00 48.66 204 VAL A CA 1
ATOM 1606 C C . VAL A 1 204 ? 8.273 -15.464 5.642 1.00 48.66 204 VAL A C 1
ATOM 1608 O O . VAL A 1 204 ? 8.204 -16.257 6.581 1.00 48.66 204 VAL A O 1
ATOM 1611 N N . ALA A 1 205 ? 9.425 -15.172 5.041 1.00 47.97 205 ALA A N 1
ATOM 1612 C CA . ALA A 1 205 ? 10.712 -15.472 5.642 1.00 47.97 205 ALA A CA 1
ATOM 1613 C C . ALA A 1 205 ? 10.818 -14.654 6.938 1.00 47.97 205 ALA A C 1
ATOM 1615 O O . ALA A 1 205 ? 11.102 -13.456 6.926 1.00 47.97 205 ALA A O 1
ATOM 1616 N N . ARG A 1 206 ? 10.527 -15.310 8.066 1.00 46.69 206 ARG A N 1
ATOM 1617 C CA . ARG A 1 206 ? 10.903 -14.855 9.404 1.00 46.69 206 ARG A CA 1
ATOM 1618 C C . ARG A 1 206 ? 12.430 -14.817 9.457 1.00 46.69 206 ARG A C 1
ATOM 1620 O O . ARG A 1 206 ? 13.066 -15.840 9.679 1.00 46.69 206 ARG A O 1
ATOM 1627 N N . ALA A 1 207 ? 13.003 -13.633 9.269 1.00 51.09 207 ALA A N 1
ATOM 1628 C CA . ALA A 1 207 ? 14.349 -13.343 9.737 1.00 51.09 207 ALA A CA 1
ATOM 1629 C C . ALA A 1 207 ? 14.302 -13.316 11.270 1.00 51.09 207 ALA A C 1
ATOM 1631 O O . ALA A 1 207 ? 13.827 -12.362 11.886 1.00 51.09 207 ALA A O 1
ATOM 1632 N N . ARG A 1 208 ? 14.715 -14.428 11.873 1.00 53.03 208 ARG A N 1
ATOM 1633 C CA . ARG A 1 208 ? 14.979 -14.573 13.299 1.00 53.03 208 ARG A CA 1
ATOM 1634 C C . ARG A 1 208 ? 16.499 -14.583 13.421 1.00 53.03 208 ARG A C 1
ATOM 1636 O O . ARG A 1 208 ? 17.082 -15.624 13.177 1.00 53.03 208 ARG A O 1
ATOM 1643 N N . GLU A 1 209 ? 17.134 -13.465 13.767 1.00 51.47 209 GLU A N 1
ATOM 1644 C CA . GLU A 1 209 ? 18.482 -13.540 14.342 1.00 51.47 209 GLU A CA 1
ATOM 1645 C C . GLU A 1 209 ? 18.838 -12.312 15.190 1.00 51.47 209 GLU A C 1
ATOM 1647 O O . GLU A 1 209 ? 18.986 -11.195 14.701 1.00 51.47 209 GLU A O 1
ATOM 1652 N N . ALA A 1 210 ? 18.907 -12.584 16.494 1.00 51.56 210 ALA A N 1
ATOM 1653 C CA . ALA A 1 210 ? 19.821 -12.054 17.498 1.00 51.56 210 ALA A CA 1
ATOM 1654 C C . ALA A 1 210 ? 20.259 -10.577 17.414 1.00 51.56 210 ALA A C 1
ATOM 1656 O O . ALA A 1 210 ? 21.235 -10.222 16.754 1.00 51.56 210 ALA A O 1
ATOM 1657 N N . ARG A 1 211 ? 19.681 -9.743 18.287 1.00 52.12 211 ARG A N 1
ATOM 1658 C CA . ARG A 1 211 ? 20.487 -8.769 19.037 1.00 52.12 211 ARG A CA 1
ATOM 1659 C C . ARG A 1 211 ? 20.335 -9.053 20.517 1.00 52.12 211 ARG A C 1
ATOM 1661 O O . ARG A 1 211 ? 19.242 -8.958 21.060 1.00 52.12 211 ARG A O 1
ATOM 1668 N N . GLY A 1 212 ? 21.450 -9.495 21.085 1.00 51.19 212 GLY A N 1
ATOM 1669 C CA . GLY A 1 212 ? 21.578 -9.902 22.465 1.00 51.19 212 GLY A CA 1
ATOM 1670 C C . GLY A 1 212 ? 21.407 -8.757 23.449 1.00 51.19 212 GLY A C 1
ATOM 1671 O O . GLY A 1 212 ? 21.769 -7.607 23.186 1.00 51.19 212 GLY A O 1
ATOM 1672 N N . ASP A 1 213 ? 20.903 -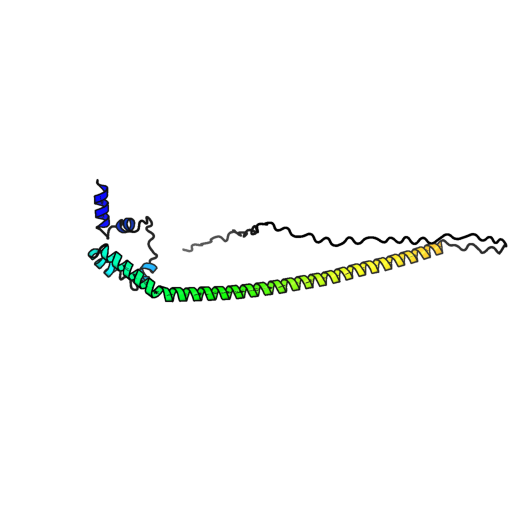9.159 24.606 1.00 47.03 213 ASP A N 1
ATOM 1673 C CA . ASP A 1 213 ? 21.051 -8.483 25.876 1.00 47.03 213 ASP A CA 1
ATOM 1674 C C . ASP A 1 213 ? 22.527 -8.212 26.177 1.00 47.03 213 ASP A C 1
ATOM 1676 O O . ASP A 1 213 ? 23.375 -9.107 26.165 1.00 47.03 213 ASP A O 1
ATOM 1680 N N . LYS A 1 214 ? 22.817 -6.962 26.526 1.00 55.84 214 LYS A N 1
ATOM 1681 C CA . LYS A 1 214 ? 23.864 -6.636 27.490 1.00 55.84 214 LYS A CA 1
ATOM 1682 C C . LYS A 1 214 ? 23.250 -5.699 28.517 1.00 55.84 214 LYS A C 1
ATOM 1684 O O . LYS A 1 214 ? 23.327 -4.482 28.385 1.00 55.84 214 LYS A O 1
ATOM 1689 N N . VAL A 1 215 ? 22.628 -6.289 29.533 1.00 55.12 215 VAL A N 1
ATOM 1690 C CA . VAL A 1 215 ? 22.422 -5.625 30.820 1.00 55.12 215 VAL A CA 1
ATOM 1691 C C . VAL A 1 215 ? 23.771 -5.673 31.530 1.00 55.12 215 VAL A C 1
ATOM 1693 O O . VAL A 1 215 ? 24.173 -6.708 32.053 1.00 55.12 215 VAL A O 1
ATOM 1696 N N . ALA A 1 216 ? 24.508 -4.567 31.479 1.00 57.75 216 ALA A N 1
ATOM 1697 C CA . ALA A 1 216 ? 25.596 -4.334 32.412 1.00 57.75 216 ALA A CA 1
ATOM 1698 C C . ALA A 1 216 ? 24.979 -3.751 33.687 1.00 57.75 216 ALA A C 1
ATOM 1700 O O . ALA A 1 216 ? 24.489 -2.623 33.686 1.00 57.75 216 ALA A O 1
ATOM 1701 N N . MET A 1 217 ? 24.984 -4.552 34.752 1.00 51.25 217 MET A N 1
ATOM 1702 C CA . MET A 1 217 ? 24.924 -4.045 36.116 1.00 51.25 217 MET A CA 1
ATOM 1703 C C . MET A 1 217 ? 26.138 -3.144 36.352 1.00 51.25 217 MET A C 1
ATOM 1705 O O . MET A 1 217 ? 27.273 -3.575 36.146 1.00 51.25 217 MET A O 1
ATOM 1709 N N . ALA A 1 218 ? 25.892 -1.925 36.814 1.00 55.62 218 ALA A N 1
ATOM 1710 C CA . ALA A 1 218 ? 26.858 -1.168 37.587 1.00 55.62 218 ALA A CA 1
ATOM 1711 C C . ALA A 1 218 ? 26.224 -0.909 38.954 1.00 55.62 218 ALA A C 1
ATOM 1713 O O . ALA A 1 218 ? 25.103 -0.403 39.039 1.00 55.62 218 ALA A O 1
ATOM 1714 N N . VAL A 1 219 ? 26.946 -1.392 39.961 1.00 58.84 219 VAL A N 1
ATOM 1715 C CA . VAL A 1 219 ? 26.800 -1.134 41.396 1.00 58.84 219 VAL A CA 1
ATOM 1716 C C . VAL A 1 219 ? 27.062 0.339 41.678 1.00 58.84 219 VAL A C 1
ATOM 1718 O O . VAL A 1 219 ? 27.952 0.899 40.996 1.00 58.84 219 VAL A O 1
#

Foldseek 3Di:
DPVVVVVVVLCLDPVDPCNCCVVVVDPDPPDPDPVVCVVCCPPPDVVVVCVVVCNVCPVNVVVVSVVVVVVVCVVCVVVVVVVVVVVVVVVVVVVVVVVVVVVVVVVVVVVVVVVVVVVVVVVVVVVVVVVVVVVVVVVVVVVVVVVVVVVVVCDDPDDDDDDDDDDDDDDDDDDDPPDDDDDDDDDDDDDDDDDDDDPPDDDDPPPDDDDDDDPDDDD

Mean predicted aligned error: 19.33 Å